Protein AF-A0A3A2ZU59-F1 (afdb_monomer)

Solvent-accessible surface area (backbone atoms only — not comparable to full-atom values): 16582 Å² total; per-residue (Å²): 131,86,85,82,71,52,70,70,55,40,54,51,41,52,56,48,48,55,53,27,44,56,36,26,25,52,25,49,50,51,50,41,51,45,38,34,53,50,45,61,70,67,72,55,58,65,71,58,34,37,53,41,48,61,49,45,45,73,77,66,84,54,73,87,59,66,79,78,44,89,38,45,62,48,46,59,70,65,59,50,64,55,70,48,43,50,56,84,53,72,68,60,55,72,66,60,51,53,51,32,52,49,51,52,44,49,52,56,42,49,51,42,49,65,72,71,61,52,89,53,76,88,74,70,74,84,68,80,73,59,66,66,61,62,40,44,60,75,76,41,25,23,61,36,47,62,78,66,80,54,104,59,60,28,30,30,39,43,50,53,21,18,56,64,61,82,64,72,71,54,98,58,36,50,59,75,44,30,33,29,49,24,64,52,94,48,69,28,40,25,29,45,25,36,26,22,39,56,90,82,69,78,75,60,92,90,52,82,81,73,76,83,77,55,72,80,46,49,41,81,43,64,29,37,37,39,42,54,85,86,46,93,84,56,74,44,76,29,79,43,67,67,57,44,42,59,51,59,19,42,47,48,63,69,78,37,75,86,58,60,64,64,39,47,46,23,60,74,37,40,41,58,80,37,63,58,66,81,75,87,82,66,89,80,78,87,128

Organism: NCBI:txid2070753

Foldseek 3Di:
DPLCQDPVLLVVLVVLVVVLLVLLLVLLLVLLVLLQVLLVVVVDDFVVSLVLLVLLPQPQPVPPCSVVASHSVSSSVVQDSCSSLQADAAADDPVLLVLLQVQVQVVQQVQLCPPVPPPPPPPRDRDHDDSSLSSNSVVAGAWDPSVLPDPWATGGGSFAFRAKDPDQQDLFKDFSTKGWRHQDLQRFTKIFTQIAGDQPRDDDPPDDDDDRDDPVRRDGDTWIWTDDLPCPDDTDIGRDPSVVSVVVSNVNCVVAVPHSVVSNCCSVPVCVNSSCPPPVPDDDDDD

pLDDT: mean 70.76, std 17.62, range [23.8, 94.25]

Structure (mmCIF, N/CA/C/O backbone):
data_AF-A0A3A2ZU59-F1
#
_entry.id   AF-A0A3A2ZU59-F1
#
loop_
_atom_site.group_PDB
_atom_site.id
_atom_site.type_symbol
_atom_site.label_atom_id
_atom_site.label_alt_id
_atom_site.label_comp_id
_atom_site.label_asym_id
_atom_site.label_entity_id
_atom_site.label_seq_id
_atom_site.pdbx_PDB_ins_code
_atom_site.Cartn_x
_atom_site.Cartn_y
_atom_site.Cartn_z
_atom_site.occupancy
_atom_site.B_iso_or_equiv
_atom_site.auth_seq_id
_atom_site.auth_comp_id
_atom_site.auth_asym_id
_atom_site.auth_atom_id
_atom_site.pdbx_PDB_model_num
ATOM 1 N N . MET A 1 1 ? 14.329 13.379 -18.736 1.00 47.19 1 MET A N 1
ATOM 2 C CA . MET A 1 1 ? 13.635 12.555 -19.752 1.00 47.19 1 MET A CA 1
ATOM 3 C C . MET A 1 1 ? 12.146 12.839 -19.636 1.00 47.19 1 MET A C 1
ATOM 5 O O . MET A 1 1 ? 11.679 12.955 -18.516 1.00 47.19 1 MET A O 1
ATOM 9 N N . SER A 1 2 ? 11.410 13.014 -20.736 1.00 49.72 2 SER A N 1
ATOM 10 C CA . SER A 1 2 ? 9.947 13.141 -20.655 1.00 49.72 2 SER A CA 1
ATOM 11 C C . SER A 1 2 ? 9.356 11.745 -20.454 1.00 49.72 2 SER A C 1
ATOM 13 O O . SER A 1 2 ? 9.567 10.870 -21.295 1.00 49.72 2 SER A O 1
ATOM 15 N N . THR A 1 3 ? 8.676 11.521 -19.330 1.00 62.28 3 THR A N 1
ATOM 16 C CA . THR A 1 3 ? 7.953 10.280 -19.029 1.00 62.28 3 THR A CA 1
ATOM 17 C C . THR A 1 3 ? 6.698 10.216 -19.901 1.00 62.28 3 THR A C 1
ATOM 19 O O . THR A 1 3 ? 5.611 10.637 -19.514 1.00 62.28 3 THR A O 1
ATOM 22 N N . ASN A 1 4 ? 6.850 9.734 -21.135 1.00 76.31 4 ASN A N 1
ATOM 23 C CA . ASN A 1 4 ? 5.725 9.527 -22.046 1.00 76.31 4 ASN A CA 1
ATOM 24 C C . ASN A 1 4 ? 4.946 8.271 -21.637 1.00 76.31 4 ASN A C 1
ATOM 26 O O . ASN A 1 4 ? 5.084 7.214 -22.244 1.00 76.31 4 ASN A O 1
ATOM 30 N N . ILE A 1 5 ? 4.130 8.395 -20.594 1.00 85.56 5 ILE A N 1
ATOM 31 C CA . ILE A 1 5 ? 3.154 7.374 -20.212 1.00 85.56 5 ILE A CA 1
ATOM 32 C C . ILE A 1 5 ? 2.010 7.422 -21.226 1.00 85.56 5 ILE A C 1
ATOM 34 O O . ILE A 1 5 ? 1.474 8.498 -21.508 1.00 85.56 5 ILE A O 1
ATOM 38 N N . SER A 1 6 ? 1.636 6.274 -21.794 1.00 91.69 6 SER A N 1
ATOM 39 C CA . SER A 1 6 ? 0.557 6.240 -22.781 1.00 91.69 6 SER A CA 1
ATOM 40 C C . SER A 1 6 ? -0.783 6.670 -22.158 1.00 91.69 6 SER A C 1
ATOM 42 O O . SER A 1 6 ? -1.067 6.332 -21.001 1.00 91.69 6 SER A O 1
ATOM 44 N N . PRO A 1 7 ? -1.640 7.401 -22.898 1.00 91.12 7 PRO A N 1
ATOM 45 C CA . PRO A 1 7 ? -2.977 7.759 -22.423 1.00 91.12 7 PRO A CA 1
ATOM 46 C C . PRO A 1 7 ? -3.813 6.537 -22.024 1.00 91.12 7 PRO A C 1
ATOM 48 O O . PRO A 1 7 ? -4.578 6.594 -21.061 1.00 91.12 7 PRO A O 1
ATOM 51 N N . GLU A 1 8 ? -3.644 5.420 -22.734 1.00 93.75 8 GLU A N 1
ATOM 52 C CA . GLU A 1 8 ? -4.314 4.156 -22.439 1.00 93.75 8 GLU A CA 1
ATOM 53 C C . GLU A 1 8 ? -3.883 3.591 -21.080 1.00 93.75 8 GLU A C 1
ATOM 55 O O . GLU A 1 8 ? -4.734 3.165 -20.294 1.00 93.75 8 GLU A O 1
ATOM 60 N N . LEU A 1 9 ? -2.579 3.615 -20.776 1.00 91.75 9 LEU A N 1
ATOM 61 C CA . LEU A 1 9 ? -2.059 3.152 -19.492 1.00 91.75 9 LEU A CA 1
ATOM 62 C C . LEU A 1 9 ? -2.518 4.054 -18.345 1.00 91.75 9 LEU A C 1
ATOM 64 O O . LEU A 1 9 ? -2.975 3.539 -17.326 1.00 91.75 9 LEU A O 1
ATOM 68 N N . LEU A 1 10 ? -2.465 5.378 -18.525 1.00 89.94 10 LEU A N 1
ATOM 69 C CA . LEU A 1 10 ? -2.986 6.332 -17.542 1.00 89.94 10 LEU A CA 1
ATOM 70 C C . LEU A 1 10 ? -4.457 6.043 -17.238 1.00 89.94 10 LEU A C 1
ATOM 72 O O . LEU A 1 10 ? -4.810 5.816 -16.086 1.00 89.94 10 LEU A O 1
ATOM 76 N N . SER A 1 11 ? -5.301 5.941 -18.270 1.00 91.19 11 SER A N 1
ATOM 77 C CA . SER A 1 11 ? -6.727 5.644 -18.096 1.00 91.19 11 SER A CA 1
ATOM 78 C C . SER A 1 11 ? -6.966 4.324 -17.354 1.00 91.19 11 SER A C 1
ATOM 80 O O . SER A 1 11 ? -7.833 4.261 -16.478 1.00 91.19 11 SER A O 1
ATOM 82 N N . ARG A 1 12 ? -6.207 3.270 -17.685 1.00 93.19 12 ARG A N 1
ATOM 83 C CA . ARG A 1 12 ? -6.300 1.962 -17.018 1.00 93.19 12 ARG A CA 1
ATOM 84 C C . ARG A 1 12 ? -5.906 2.049 -15.545 1.00 93.19 12 ARG A C 1
ATOM 86 O O . ARG A 1 12 ? -6.589 1.471 -14.697 1.00 93.19 12 ARG A O 1
ATOM 93 N N . MET A 1 13 ? -4.822 2.759 -15.246 1.00 89.38 13 MET A N 1
ATOM 94 C CA . MET A 1 13 ? -4.342 2.939 -13.878 1.00 89.38 13 MET A CA 1
ATOM 95 C C . MET A 1 13 ? -5.298 3.791 -13.050 1.00 89.38 13 MET A C 1
ATOM 97 O O . MET A 1 13 ? -5.573 3.415 -11.918 1.00 89.38 13 MET A O 1
ATOM 101 N N . GLY A 1 14 ? -5.903 4.830 -13.631 1.00 85.75 14 GLY A N 1
ATOM 102 C CA . GLY A 1 14 ? -6.959 5.601 -12.972 1.00 85.75 14 GLY A CA 1
ATOM 103 C C . GLY A 1 14 ? -8.140 4.725 -12.557 1.00 85.75 14 GLY A C 1
ATOM 104 O O . GLY A 1 14 ? -8.487 4.678 -11.385 1.00 85.75 14 GLY A O 1
ATOM 105 N N . THR A 1 15 ? -8.677 3.917 -13.481 1.00 90.88 15 THR A N 1
ATOM 106 C CA . THR A 1 15 ? -9.781 2.984 -13.160 1.00 90.88 15 THR A CA 1
ATOM 107 C C . THR A 1 15 ? -9.383 1.955 -12.096 1.00 90.88 15 THR A C 1
ATOM 109 O O . THR A 1 15 ? -10.179 1.599 -11.228 1.00 90.88 15 THR A O 1
ATOM 112 N N . THR A 1 16 ? -8.148 1.454 -12.164 1.00 89.25 16 THR A N 1
ATOM 113 C CA . THR A 1 16 ? -7.612 0.507 -11.176 1.00 89.25 16 THR A CA 1
ATOM 114 C C . THR A 1 16 ? -7.533 1.148 -9.795 1.00 89.25 16 THR A C 1
ATOM 116 O O . THR A 1 16 ? -7.913 0.519 -8.809 1.00 89.25 16 THR A O 1
ATOM 119 N N . PHE A 1 17 ? -7.069 2.394 -9.731 1.00 84.12 17 PHE A N 1
ATOM 120 C CA . PHE A 1 17 ? -6.910 3.134 -8.491 1.00 84.12 17 PHE A CA 1
ATOM 121 C C . PHE A 1 17 ? -8.255 3.526 -7.874 1.00 84.12 17 PHE A C 1
ATOM 123 O O . PHE A 1 17 ? -8.446 3.342 -6.676 1.00 84.12 17 PHE A O 1
ATOM 130 N N . ASP A 1 18 ? -9.225 3.951 -8.683 1.00 84.88 18 ASP A N 1
ATOM 131 C CA . ASP A 1 18 ? -10.589 4.222 -8.214 1.00 84.88 18 ASP A CA 1
ATOM 132 C C . ASP A 1 18 ? -11.206 2.969 -7.575 1.00 84.88 18 ASP A C 1
ATOM 134 O O . ASP A 1 18 ? -11.688 3.002 -6.440 1.00 84.88 18 ASP A O 1
ATOM 138 N N . ARG A 1 19 ? -11.091 1.816 -8.250 1.00 88.94 19 ARG A N 1
ATOM 139 C CA . ARG A 1 19 ? -11.553 0.528 -7.714 1.00 88.94 19 ARG A CA 1
ATOM 140 C C . ARG A 1 19 ? -10.812 0.133 -6.437 1.00 88.94 19 ARG A C 1
ATOM 142 O O . ARG A 1 19 ? -11.424 -0.419 -5.522 1.00 88.94 19 ARG A O 1
ATOM 149 N N . PHE A 1 20 ? -9.503 0.377 -6.378 1.00 84.50 20 PHE A N 1
ATOM 150 C CA . PHE A 1 20 ? -8.708 0.158 -5.173 1.00 84.50 20 PHE A CA 1
ATOM 151 C C . PHE A 1 20 ? -9.263 0.975 -4.001 1.00 84.50 20 PHE A C 1
ATOM 153 O O . PHE A 1 20 ? -9.551 0.389 -2.959 1.00 84.50 20 PHE A O 1
ATOM 160 N N . ARG A 1 21 ? -9.498 2.283 -4.188 1.00 81.25 21 ARG A N 1
ATOM 161 C CA . ARG A 1 21 ? -10.039 3.180 -3.151 1.00 81.25 21 ARG A CA 1
ATOM 162 C C . ARG A 1 21 ? -11.400 2.717 -2.646 1.00 81.25 21 ARG A C 1
ATOM 164 O O . ARG A 1 21 ? -11.622 2.632 -1.443 1.00 81.25 21 ARG A O 1
ATOM 171 N N . GLU A 1 22 ? -12.303 2.345 -3.547 1.00 85.88 22 GLU A N 1
ATOM 172 C CA . GLU A 1 22 ? -13.615 1.820 -3.155 1.00 85.88 22 GLU A CA 1
ATOM 173 C C . GLU A 1 22 ? -13.495 0.548 -2.301 1.00 85.88 22 GLU A C 1
ATOM 175 O O . GLU A 1 22 ? -14.157 0.407 -1.268 1.00 85.88 22 GLU A O 1
ATOM 180 N N . ARG A 1 23 ? -12.625 -0.379 -2.713 1.00 84.12 23 ARG A N 1
ATOM 181 C CA . ARG A 1 23 ? -12.459 -1.673 -2.045 1.00 84.12 23 ARG A CA 1
ATOM 182 C C . ARG A 1 23 ? -11.705 -1.573 -0.721 1.00 84.12 23 ARG A C 1
ATOM 184 O O . ARG A 1 23 ? -12.119 -2.223 0.236 1.00 84.12 23 ARG A O 1
ATOM 191 N N . ILE A 1 24 ? -10.658 -0.753 -0.632 1.00 79.62 24 ILE A N 1
ATOM 192 C CA . ILE A 1 24 ? -9.917 -0.574 0.623 1.00 79.62 24 ILE A CA 1
ATOM 193 C C . ILE A 1 24 ? -10.804 0.089 1.683 1.00 79.62 24 ILE A C 1
ATOM 195 O O . ILE A 1 24 ? -10.808 -0.347 2.833 1.00 79.62 24 ILE A O 1
ATOM 199 N N . VAL A 1 25 ? -11.655 1.045 1.286 1.00 80.69 25 VAL A N 1
ATOM 200 C CA . VAL A 1 25 ? -12.673 1.629 2.172 1.00 80.69 25 VAL A CA 1
ATOM 201 C C . VAL A 1 25 ? -13.640 0.555 2.660 1.00 80.69 25 VAL A C 1
ATOM 203 O O . VAL A 1 25 ? -13.943 0.510 3.851 1.00 80.69 25 VAL A O 1
ATOM 206 N N . ALA A 1 26 ? -14.122 -0.322 1.776 1.00 85.62 26 ALA A N 1
ATOM 207 C CA . ALA A 1 26 ? -15.019 -1.407 2.167 1.00 85.62 26 ALA A CA 1
ATOM 208 C C . ALA A 1 26 ? -14.365 -2.364 3.182 1.00 85.62 26 ALA A C 1
ATOM 210 O O . ALA A 1 26 ? -14.974 -2.646 4.218 1.00 85.62 26 ALA A O 1
ATOM 211 N N . SER A 1 27 ? -13.120 -2.783 2.935 1.00 80.81 27 SER A N 1
ATOM 212 C CA . SER A 1 27 ? -12.340 -3.624 3.856 1.00 80.81 27 SER A CA 1
ATOM 213 C C . SER A 1 27 ? -12.124 -2.944 5.208 1.00 80.81 27 SER A C 1
ATOM 215 O O . SER A 1 27 ? -12.400 -3.533 6.251 1.00 80.81 27 SER A O 1
ATOM 217 N N . ASN A 1 28 ? -11.730 -1.669 5.210 1.00 81.56 28 ASN A N 1
ATOM 218 C CA . ASN A 1 28 ? -11.504 -0.915 6.443 1.00 81.56 28 ASN A CA 1
ATOM 219 C C . ASN A 1 28 ? -12.812 -0.678 7.219 1.00 81.56 28 ASN A C 1
ATOM 221 O O . ASN A 1 28 ? -12.821 -0.717 8.448 1.00 81.56 28 ASN A O 1
ATOM 225 N N . ARG A 1 29 ? -13.954 -0.512 6.535 1.00 84.56 29 ARG A N 1
ATOM 226 C CA . ARG A 1 29 ? -15.276 -0.458 7.188 1.00 84.56 29 ARG A CA 1
ATOM 227 C C . ARG A 1 29 ? -15.692 -1.797 7.789 1.00 84.56 29 ARG A C 1
ATOM 229 O O . ARG A 1 29 ? -16.328 -1.806 8.841 1.00 84.56 29 ARG A O 1
ATOM 236 N N . ALA A 1 30 ? -15.393 -2.912 7.124 1.00 85.25 30 ALA A N 1
ATOM 237 C CA . ALA A 1 30 ? -15.635 -4.240 7.678 1.00 85.25 30 ALA A CA 1
ATOM 238 C C . ALA A 1 30 ? -14.806 -4.451 8.953 1.00 85.25 30 ALA A C 1
ATOM 240 O O . ALA A 1 30 ? -15.383 -4.765 9.990 1.00 85.25 30 ALA A O 1
ATOM 241 N N . TYR A 1 31 ? -13.519 -4.107 8.914 1.00 84.94 31 TYR A N 1
ATOM 242 C CA . TYR A 1 31 ? -12.647 -4.117 10.086 1.00 84.94 31 TYR A CA 1
ATOM 243 C C . TYR A 1 31 ? -13.210 -3.310 11.261 1.00 84.94 31 TYR A C 1
ATOM 245 O O . TYR A 1 31 ? -13.372 -3.834 12.362 1.00 84.94 31 TYR A O 1
ATOM 253 N N . LEU A 1 32 ? -13.579 -2.047 11.026 1.00 84.56 32 LEU A N 1
ATOM 254 C CA . LEU A 1 32 ? -14.130 -1.181 12.071 1.00 84.56 32 LEU A CA 1
ATOM 255 C C . LEU A 1 32 ? -15.402 -1.751 12.701 1.00 84.56 32 LEU A C 1
ATOM 257 O O . LEU A 1 32 ? -15.584 -1.667 13.913 1.00 84.56 32 LEU A O 1
ATOM 261 N N . ARG A 1 33 ? -16.284 -2.334 11.886 1.00 88.75 33 ARG A N 1
ATOM 262 C CA . ARG A 1 33 ? -17.529 -2.950 12.355 1.00 88.75 33 ARG A CA 1
ATOM 263 C C . ARG A 1 33 ? -17.257 -4.108 13.308 1.00 88.75 33 ARG A C 1
ATOM 265 O O . ARG A 1 33 ? -17.904 -4.194 14.348 1.00 88.75 33 ARG A O 1
ATOM 272 N N . ASP A 1 34 ? -16.300 -4.957 12.966 1.00 89.50 34 ASP A N 1
ATOM 273 C CA . ASP A 1 34 ? -15.973 -6.145 13.747 1.00 89.50 34 ASP A CA 1
ATOM 274 C C . ASP A 1 34 ? -15.252 -5.762 15.047 1.00 89.50 34 ASP A C 1
ATOM 276 O O . ASP A 1 34 ? -15.563 -6.308 16.106 1.00 89.50 34 ASP A O 1
ATOM 280 N N . ILE A 1 35 ? -14.386 -4.741 15.016 1.00 87.81 35 ILE A N 1
ATOM 281 C CA . ILE A 1 35 ? -13.811 -4.136 16.229 1.00 87.81 35 ILE A CA 1
ATOM 282 C C . ILE A 1 35 ? -14.913 -3.589 17.147 1.00 87.81 35 ILE A C 1
ATOM 284 O O . ILE A 1 35 ? -14.915 -3.884 18.345 1.00 87.81 35 ILE A O 1
ATOM 288 N N . VAL A 1 36 ? -15.882 -2.840 16.604 1.00 91.19 36 VAL A N 1
ATOM 289 C CA . VAL A 1 36 ? -17.029 -2.335 17.378 1.00 91.19 36 VAL A CA 1
ATOM 290 C C . VAL A 1 36 ? -17.828 -3.487 17.979 1.00 91.19 36 VAL A C 1
ATOM 292 O O . VAL A 1 36 ? -18.121 -3.454 19.172 1.00 91.19 36 VAL A O 1
ATOM 295 N N . GLN A 1 37 ? -18.128 -4.524 17.196 1.00 93.69 37 GLN A N 1
ATOM 296 C CA . GLN A 1 37 ? -18.871 -5.691 17.668 1.00 93.69 37 GLN A CA 1
ATOM 297 C C . GLN A 1 37 ? -18.157 -6.395 18.830 1.00 93.69 37 GLN A C 1
ATOM 299 O O . GLN A 1 37 ? -18.798 -6.754 19.821 1.00 93.69 37 GLN A O 1
ATOM 304 N N . VAL A 1 38 ? -16.837 -6.574 18.732 1.00 93.69 38 VAL A N 1
ATOM 305 C CA . VAL A 1 38 ? -16.029 -7.159 19.808 1.00 93.69 38 VAL A CA 1
ATOM 306 C C . VAL A 1 38 ? -16.085 -6.282 21.059 1.00 93.69 38 VAL A C 1
ATOM 308 O O . VAL A 1 38 ? -16.363 -6.793 22.142 1.00 93.69 38 VAL A O 1
ATOM 311 N N . ILE A 1 39 ? -15.867 -4.969 20.928 1.00 93.06 39 ILE A N 1
ATOM 312 C CA . ILE A 1 39 ? -15.851 -4.032 22.062 1.00 93.06 39 ILE A CA 1
ATOM 313 C C . ILE A 1 39 ? -17.217 -3.953 22.752 1.00 93.06 39 ILE A C 1
ATOM 315 O O . ILE A 1 39 ? -17.283 -4.007 23.981 1.00 93.06 39 ILE A O 1
ATOM 319 N N . GLU A 1 40 ? -18.308 -3.852 21.990 1.00 92.75 40 GLU A N 1
ATOM 320 C CA . GLU A 1 40 ? -19.670 -3.843 22.538 1.00 92.75 40 GLU A CA 1
ATOM 321 C C . GLU A 1 40 ? -19.979 -5.157 23.276 1.00 92.75 40 GLU A C 1
ATOM 323 O O . GLU A 1 40 ? -20.590 -5.140 24.346 1.00 92.75 40 GLU A O 1
ATOM 328 N N . GLY A 1 41 ? -19.469 -6.289 22.774 1.00 94.25 41 GLY A N 1
ATOM 329 C CA . GLY A 1 41 ? -19.578 -7.596 23.426 1.00 94.25 41 GLY A CA 1
ATOM 330 C C . GLY A 1 41 ? -18.898 -7.684 24.800 1.00 94.25 41 GLY A C 1
ATOM 331 O O . GLY A 1 41 ? -19.302 -8.506 25.627 1.00 94.25 41 GLY A O 1
ATOM 332 N N . LEU A 1 42 ? -17.917 -6.820 25.090 1.00 93.69 42 LEU A N 1
ATOM 333 C CA . LEU A 1 42 ? -17.241 -6.766 26.392 1.00 93.69 42 LEU A CA 1
ATOM 334 C C . LEU A 1 42 ? -18.086 -6.091 27.489 1.00 93.69 42 LEU A C 1
ATOM 336 O O . LEU A 1 42 ? -17.731 -6.195 28.661 1.00 93.69 42 LEU A O 1
ATOM 340 N N . ASN A 1 43 ? -19.200 -5.430 27.141 1.00 93.94 43 ASN A N 1
ATOM 341 C CA . ASN A 1 43 ? -20.091 -4.728 28.081 1.00 93.94 43 ASN A CA 1
ATOM 342 C C . ASN A 1 43 ? -19.363 -3.725 29.002 1.00 93.94 43 ASN A C 1
ATOM 344 O O . ASN A 1 43 ? -19.668 -3.609 30.192 1.00 93.94 43 ASN A O 1
ATOM 348 N N . LEU A 1 44 ? -18.380 -3.009 28.456 1.00 92.94 44 LEU A N 1
ATOM 349 C CA . LEU A 1 44 ? -17.570 -2.050 29.204 1.00 92.94 44 LEU A CA 1
ATOM 350 C C . LEU A 1 44 ? -18.289 -0.705 29.387 1.00 92.94 44 LEU A C 1
ATOM 352 O O . LEU A 1 44 ? -19.137 -0.336 28.568 1.00 92.94 44 LEU A O 1
ATOM 356 N N . PRO A 1 45 ? -17.918 0.085 30.410 1.00 93.75 45 PRO A N 1
ATOM 357 C CA . PRO A 1 45 ? -18.290 1.492 30.469 1.00 93.75 45 PRO A CA 1
ATOM 358 C C . PRO A 1 45 ? -17.865 2.227 29.191 1.00 93.75 45 PRO A C 1
ATOM 360 O O . PRO A 1 45 ? -16.785 1.990 28.655 1.00 93.75 45 PRO A O 1
ATOM 363 N N . GLN A 1 46 ? -18.687 3.172 28.735 1.00 88.19 46 GLN A N 1
ATOM 364 C CA . GLN A 1 46 ? -18.509 3.898 27.468 1.00 88.19 46 GLN A CA 1
ATOM 365 C C . GLN A 1 46 ? -17.100 4.487 27.280 1.00 88.19 46 GLN A C 1
ATOM 367 O O . GLN A 1 46 ? -16.508 4.344 26.215 1.00 88.19 46 GLN A O 1
ATOM 372 N N . THR A 1 47 ? -16.530 5.096 28.323 1.00 87.94 47 THR A N 1
ATOM 373 C CA . THR A 1 47 ? -15.168 5.652 28.288 1.00 87.94 47 THR A CA 1
ATOM 374 C C . THR A 1 47 ? -14.103 4.577 28.061 1.00 87.94 47 THR A C 1
ATOM 376 O O . THR A 1 47 ? -13.144 4.800 27.328 1.00 87.94 47 THR A O 1
ATOM 379 N N . GLU A 1 48 ? -14.263 3.402 28.666 1.00 89.56 48 GLU A N 1
ATOM 380 C CA . GLU A 1 48 ? -13.326 2.288 28.512 1.00 89.56 48 GLU A CA 1
ATOM 381 C C . GLU A 1 48 ? -13.468 1.628 27.134 1.00 89.56 48 GLU A C 1
ATOM 383 O O . GLU A 1 48 ? -12.465 1.322 26.492 1.00 89.56 48 GLU A O 1
ATOM 388 N N . ALA A 1 49 ? -14.701 1.499 26.638 1.00 89.69 49 ALA A N 1
ATOM 389 C CA . ALA A 1 49 ? -14.988 1.032 25.285 1.00 89.69 49 ALA A CA 1
ATOM 390 C C . ALA A 1 49 ? -14.362 1.945 24.213 1.00 89.69 49 ALA A C 1
ATOM 392 O O . ALA A 1 49 ? -13.737 1.455 23.274 1.00 89.69 49 ALA A O 1
ATOM 393 N N . LEU A 1 50 ? -14.469 3.269 24.377 1.00 87.06 50 LEU A N 1
ATOM 394 C CA . LEU A 1 50 ? -13.821 4.248 23.498 1.00 87.06 50 LEU A CA 1
ATOM 395 C C . LEU A 1 50 ? -12.294 4.154 23.558 1.00 87.06 50 LEU A C 1
ATOM 397 O O . LEU A 1 50 ? -11.646 4.122 22.518 1.00 87.06 50 LEU A O 1
ATOM 401 N N . ASN A 1 51 ? -11.714 4.039 24.755 1.00 85.00 51 ASN A N 1
ATOM 402 C CA . ASN A 1 51 ? -10.267 3.863 24.894 1.00 85.00 51 ASN A CA 1
ATOM 403 C C . ASN A 1 51 ? -9.775 2.591 24.193 1.00 85.00 51 ASN A C 1
ATOM 405 O O . ASN A 1 51 ? -8.759 2.637 23.502 1.00 85.00 51 ASN A O 1
ATOM 409 N N . LYS A 1 52 ? -10.510 1.478 24.318 1.00 87.12 52 LYS A N 1
ATOM 410 C CA . LYS A 1 52 ? -10.202 0.246 23.582 1.00 87.12 52 LYS A CA 1
ATOM 411 C C . LYS A 1 52 ? -10.330 0.417 22.075 1.00 87.12 52 LYS A C 1
ATOM 413 O O . LYS A 1 52 ? -9.465 -0.069 21.359 1.00 87.12 52 LYS A O 1
ATOM 418 N N . MET A 1 53 ? -11.358 1.126 21.606 1.00 85.50 53 MET A N 1
ATOM 419 C CA . MET A 1 53 ? -11.510 1.453 20.187 1.00 85.50 53 MET A CA 1
ATOM 420 C C . MET A 1 53 ? -10.277 2.204 19.688 1.00 85.50 53 MET A C 1
ATOM 422 O O . MET A 1 53 ? -9.699 1.800 18.694 1.00 85.50 53 MET A O 1
ATOM 426 N N . PHE A 1 54 ? -9.821 3.236 20.403 1.00 79.38 54 PHE A N 1
ATOM 427 C CA . PHE A 1 54 ? -8.652 4.020 19.993 1.00 79.38 54 PHE A CA 1
ATOM 428 C C . PHE A 1 54 ? -7.364 3.207 19.950 1.00 79.38 54 PHE A C 1
ATOM 430 O O . PHE A 1 54 ? -6.571 3.381 19.035 1.00 79.38 54 PHE A O 1
ATOM 437 N N . GLN A 1 55 ? -7.160 2.322 20.924 1.00 79.81 55 GLN A N 1
ATOM 438 C CA . GLN A 1 55 ? -5.993 1.446 20.941 1.00 79.81 55 GLN A CA 1
ATOM 439 C C . GLN A 1 55 ? -6.044 0.430 19.797 1.00 79.81 55 GLN A C 1
ATOM 441 O O . GLN A 1 55 ? -5.038 0.174 19.154 1.00 79.81 55 GLN A O 1
ATOM 446 N N . ALA A 1 56 ? -7.223 -0.107 19.491 1.00 77.06 56 ALA A N 1
ATOM 447 C CA . ALA A 1 56 ? -7.397 -1.098 18.440 1.00 77.06 56 ALA A CA 1
ATOM 448 C C . ALA A 1 56 ? -7.287 -0.528 17.010 1.00 77.06 56 ALA A C 1
ATOM 450 O O . ALA A 1 56 ? -7.508 -1.271 16.061 1.00 77.06 56 ALA A O 1
ATOM 451 N N . LEU A 1 57 ? -6.962 0.752 16.807 1.00 74.19 57 LEU A N 1
ATOM 452 C CA . LEU A 1 57 ? -6.795 1.354 15.481 1.00 74.19 57 LEU A CA 1
ATOM 453 C C . LEU A 1 57 ? -5.301 1.567 15.162 1.00 74.19 57 LEU A C 1
ATOM 455 O O . LEU A 1 57 ? -4.782 2.646 15.440 1.00 74.19 57 LEU A O 1
ATOM 459 N N . PRO A 1 58 ? -4.614 0.582 14.552 1.00 55.72 58 PRO A N 1
ATOM 460 C CA . PRO A 1 58 ? -3.147 0.564 14.441 1.00 55.72 58 PRO A CA 1
ATOM 461 C C . PRO A 1 58 ? -2.556 1.640 13.508 1.00 55.72 58 PRO A C 1
ATOM 463 O O . PRO A 1 58 ? -1.397 2.015 13.630 1.00 55.72 58 PRO A O 1
ATOM 466 N N . THR A 1 59 ? -3.325 2.163 12.549 1.00 52.19 59 THR A N 1
ATOM 467 C CA . THR A 1 59 ? -2.791 3.032 11.470 1.00 52.19 59 THR A CA 1
ATOM 468 C C . THR A 1 59 ? -3.657 4.241 11.150 1.00 52.19 59 THR A C 1
ATOM 470 O O . THR A 1 59 ? -3.349 5.043 10.265 1.00 52.19 59 THR A O 1
ATOM 473 N N . ILE A 1 60 ? -4.732 4.422 11.904 1.00 52.53 60 ILE A N 1
ATOM 474 C CA . ILE A 1 60 ? -5.619 5.556 11.744 1.00 52.53 60 ILE A CA 1
ATOM 475 C C . ILE A 1 60 ? -4.964 6.751 12.450 1.00 52.53 60 ILE A C 1
ATOM 477 O O . ILE A 1 60 ? -5.176 7.024 13.629 1.00 52.53 60 ILE A O 1
ATOM 481 N N . THR A 1 61 ? -4.177 7.510 11.692 1.00 47.53 61 THR A N 1
ATOM 482 C CA . THR A 1 61 ? -3.630 8.831 12.049 1.00 47.53 61 THR A CA 1
ATOM 483 C C . THR A 1 61 ? -4.731 9.899 12.226 1.00 47.53 61 THR A C 1
ATOM 485 O O . THR A 1 61 ? -4.479 11.093 12.105 1.00 47.53 61 THR A O 1
ATOM 488 N N . LEU A 1 62 ? -5.959 9.515 12.605 1.00 51.94 62 LEU A N 1
ATOM 489 C CA . LEU A 1 62 ? -7.113 10.402 12.843 1.00 51.94 62 LEU A CA 1
ATOM 490 C C . LEU A 1 62 ? -7.102 11.080 14.213 1.00 51.94 62 LEU A C 1
ATOM 492 O O . LEU A 1 62 ? -8.113 11.579 14.708 1.00 51.94 62 LEU A O 1
ATOM 496 N N . VAL A 1 63 ? -5.919 11.135 14.812 1.00 52.00 63 VAL A N 1
ATOM 497 C CA . VAL A 1 63 ? -5.641 11.520 16.193 1.00 52.00 63 VAL A CA 1
ATOM 498 C C . VAL A 1 63 ? -6.283 12.847 16.650 1.00 52.00 63 VAL A C 1
ATOM 500 O O . VAL A 1 63 ? -6.561 12.946 17.849 1.00 52.00 63 VAL A O 1
ATOM 503 N N . PRO A 1 64 ? -6.584 13.857 15.800 1.00 55.00 64 PRO A N 1
ATOM 504 C CA . PRO A 1 64 ? -7.204 15.075 16.312 1.00 55.00 64 PRO A CA 1
ATOM 505 C C . PRO A 1 64 ? -8.680 14.924 16.708 1.00 55.00 64 PRO A C 1
ATOM 507 O O . PRO A 1 64 ? -9.059 15.483 17.732 1.00 55.00 64 PRO A O 1
ATOM 510 N N . TYR A 1 65 ? -9.498 14.194 15.937 1.00 61.19 65 TYR A N 1
ATOM 511 C CA . TYR A 1 65 ? -10.966 14.295 16.031 1.00 61.19 65 TYR A CA 1
ATOM 512 C C . TYR A 1 65 ? -11.671 13.012 16.489 1.00 61.19 65 TYR A C 1
ATOM 514 O O . TYR A 1 65 ? -12.855 13.050 16.813 1.00 61.19 65 TYR A O 1
ATOM 522 N N . VAL A 1 66 ? -10.974 11.868 16.603 1.00 62.22 66 VAL A N 1
ATOM 523 C CA . VAL A 1 66 ? -11.636 10.640 17.100 1.00 62.22 66 VAL A CA 1
ATOM 524 C C . VAL A 1 66 ? -12.110 10.777 18.557 1.00 62.22 66 VAL A C 1
ATOM 526 O O . VAL A 1 66 ? -13.022 10.081 18.997 1.00 62.22 66 VAL A O 1
ATOM 529 N N . LYS A 1 67 ? -11.517 11.708 19.314 1.00 65.88 67 LYS A N 1
ATOM 530 C CA . LYS A 1 67 ? -11.910 12.020 20.697 1.00 65.88 67 LYS A CA 1
ATOM 531 C C . LYS A 1 67 ? -13.262 12.729 20.800 1.00 65.88 67 LYS A C 1
ATOM 533 O O . LYS A 1 67 ? -13.811 12.777 21.896 1.00 65.88 67 LYS A O 1
ATOM 538 N N . ASP A 1 68 ? -13.780 13.247 19.687 1.00 76.94 68 ASP A N 1
ATOM 539 C CA . ASP A 1 68 ? -15.058 13.957 19.634 1.00 76.94 68 ASP A CA 1
ATOM 540 C C . ASP A 1 68 ? -16.253 13.000 19.460 1.00 76.94 68 ASP A C 1
ATOM 542 O O . ASP A 1 68 ? -17.402 13.438 19.469 1.00 76.94 68 ASP A O 1
ATOM 546 N N . PHE A 1 69 ? -16.007 11.693 19.300 1.00 81.69 69 PHE A N 1
ATOM 547 C CA . PHE A 1 69 ? -17.067 10.695 19.178 1.00 81.69 69 PHE A CA 1
ATOM 548 C C . PHE A 1 69 ? -17.550 10.186 20.535 1.00 81.69 69 PHE A C 1
ATOM 550 O O . PHE A 1 69 ? -16.770 9.786 21.398 1.00 81.69 69 PHE A O 1
ATOM 557 N N . ASP A 1 70 ? -18.872 10.078 20.667 1.00 87.06 70 ASP A N 1
ATOM 558 C CA . ASP A 1 70 ? -19.509 9.625 21.902 1.00 87.06 70 ASP A CA 1
ATOM 559 C C . ASP A 1 70 ? -19.523 8.094 22.059 1.00 87.06 70 ASP A C 1
ATOM 561 O O . ASP A 1 70 ? -19.802 7.592 23.140 1.00 87.06 70 ASP A O 1
ATOM 565 N N . SER A 1 71 ? -19.252 7.293 21.026 1.00 87.12 71 SER A N 1
ATOM 566 C CA . SER A 1 71 ? -19.276 5.824 21.149 1.00 87.12 71 SER A CA 1
ATOM 567 C C . SER A 1 71 ? -18.398 5.127 20.107 1.00 87.12 71 SER A C 1
ATOM 569 O O . SER A 1 71 ? -18.152 5.714 19.052 1.00 87.12 71 SER A O 1
ATOM 571 N N . PRO A 1 72 ? -17.975 3.865 20.333 1.00 86.25 72 PRO A N 1
ATOM 572 C CA . PRO A 1 72 ? -17.260 3.082 19.319 1.00 86.25 72 PRO A CA 1
ATOM 573 C C . PRO A 1 72 ? -18.016 3.008 17.986 1.00 86.25 72 PRO A C 1
ATOM 575 O O . PRO A 1 72 ? -17.426 3.140 16.917 1.00 86.25 72 PRO A O 1
ATOM 578 N N . ARG A 1 73 ? -19.346 2.885 18.041 1.00 87.94 73 ARG A N 1
ATOM 579 C CA . ARG A 1 73 ? -20.200 2.909 16.853 1.00 87.94 73 ARG A CA 1
ATOM 580 C C . ARG A 1 73 ? -20.138 4.244 16.111 1.00 87.94 73 ARG A C 1
ATOM 582 O O . ARG A 1 73 ? -20.003 4.251 14.893 1.00 87.94 73 ARG A O 1
ATOM 589 N N . ALA A 1 74 ? -20.182 5.358 16.843 1.00 87.12 74 ALA A N 1
ATOM 590 C CA . ALA A 1 74 ? -20.052 6.689 16.256 1.00 87.12 74 ALA A CA 1
ATOM 591 C C . ALA A 1 74 ? -18.685 6.887 15.581 1.00 87.12 74 ALA A C 1
ATOM 593 O O . ALA A 1 74 ? -18.628 7.530 14.539 1.00 87.12 74 ALA A O 1
ATOM 594 N N . VAL A 1 75 ? -17.614 6.276 16.106 1.00 82.75 75 VAL A N 1
ATOM 595 C CA . VAL A 1 75 ? -16.309 6.230 15.426 1.00 82.75 75 VAL A CA 1
ATOM 596 C C . VAL A 1 75 ? -16.432 5.499 14.085 1.00 82.75 75 VAL A C 1
ATOM 598 O O . VAL A 1 75 ? -16.105 6.063 13.047 1.00 82.75 75 VAL A O 1
ATOM 601 N N . ALA A 1 76 ? -16.951 4.268 14.071 1.00 82.31 76 ALA A N 1
ATOM 602 C CA . ALA A 1 76 ? -17.050 3.479 12.838 1.00 82.31 76 ALA A CA 1
ATOM 603 C C . ALA A 1 76 ? -17.950 4.122 11.760 1.00 82.31 76 ALA A C 1
ATOM 605 O O . ALA A 1 76 ? -17.679 4.003 10.563 1.00 82.31 76 ALA A O 1
ATOM 606 N N . GLU A 1 77 ? -19.019 4.802 12.177 1.00 85.12 77 GLU A N 1
ATOM 607 C CA . GLU A 1 77 ? -19.967 5.474 11.281 1.00 85.12 77 GLU A CA 1
ATOM 608 C C . GLU A 1 77 ? -19.485 6.869 10.845 1.00 85.12 77 GLU A C 1
ATOM 610 O O . GLU A 1 77 ? -19.789 7.301 9.733 1.00 85.12 77 GLU A O 1
ATOM 615 N N . GLY A 1 78 ? -18.730 7.562 11.701 1.00 81.62 78 GLY A N 1
ATOM 616 C CA . GLY A 1 78 ? -18.308 8.946 11.500 1.00 81.62 78 GLY A CA 1
ATOM 617 C C . GLY A 1 78 ? -17.005 9.133 10.726 1.00 81.62 78 GLY A C 1
ATOM 618 O O . GLY A 1 78 ? -16.772 10.227 10.216 1.00 81.62 78 GLY A O 1
ATOM 619 N N . ILE A 1 79 ? -16.170 8.095 10.604 1.00 78.69 79 ILE A N 1
ATOM 620 C CA . ILE A 1 79 ? -14.946 8.165 9.794 1.00 78.69 79 ILE A CA 1
ATOM 621 C C . ILE A 1 79 ? -15.310 8.252 8.296 1.00 78.69 79 ILE A C 1
ATOM 623 O O . ILE A 1 79 ? -16.069 7.426 7.754 1.00 78.69 79 ILE A O 1
ATOM 627 N N . LEU A 1 80 ? -14.764 9.263 7.608 1.00 78.06 80 LEU A N 1
ATOM 628 C CA . LEU A 1 80 ? -15.053 9.516 6.198 1.00 78.06 80 LEU A CA 1
ATOM 629 C C . LEU A 1 80 ? -14.338 8.497 5.309 1.00 78.06 80 LEU A C 1
ATOM 631 O O . LEU A 1 80 ? -13.346 7.884 5.685 1.00 78.06 80 LEU A O 1
ATOM 635 N N . ALA A 1 81 ? -14.827 8.314 4.082 1.00 73.44 81 ALA A N 1
ATOM 636 C CA . ALA A 1 81 ? -14.163 7.426 3.126 1.00 73.44 81 ALA A CA 1
ATOM 637 C C . ALA A 1 81 ? -12.709 7.853 2.840 1.00 73.44 81 ALA A C 1
ATOM 639 O O . ALA A 1 81 ? -11.846 6.993 2.744 1.00 73.44 81 ALA A O 1
ATOM 640 N N . THR A 1 82 ? -12.437 9.160 2.798 1.00 69.62 82 THR A N 1
ATOM 641 C CA . THR A 1 82 ? -11.092 9.735 2.600 1.00 69.62 82 THR A CA 1
ATOM 642 C C . THR A 1 82 ? -10.124 9.429 3.742 1.00 69.62 82 THR A C 1
ATOM 644 O O . THR A 1 82 ? -8.915 9.389 3.564 1.00 69.62 82 THR A O 1
ATOM 647 N N . ASP A 1 83 ? -10.655 9.195 4.937 1.00 68.25 83 ASP A N 1
ATOM 648 C CA . ASP A 1 83 ? -9.850 8.803 6.088 1.00 68.25 83 ASP A CA 1
ATOM 649 C C . ASP A 1 83 ? -9.523 7.301 6.065 1.00 68.25 83 ASP A C 1
ATOM 651 O O . ASP A 1 83 ? -8.521 6.853 6.623 1.00 68.25 83 ASP A O 1
ATOM 655 N N . LEU A 1 84 ? -10.382 6.518 5.402 1.00 68.00 84 LEU A N 1
ATOM 656 C CA . LEU A 1 84 ? -10.261 5.068 5.251 1.00 68.00 84 LEU A CA 1
ATOM 657 C C . LEU A 1 84 ? -9.507 4.656 3.989 1.00 68.00 84 LEU A C 1
ATOM 659 O O . LEU A 1 84 ? -9.105 3.501 3.905 1.00 68.00 84 LEU A O 1
ATOM 663 N N . ASP A 1 85 ? -9.325 5.549 3.018 1.00 65.81 85 ASP A N 1
ATOM 664 C CA . ASP A 1 85 ? -8.469 5.307 1.853 1.00 65.81 85 ASP A CA 1
ATOM 665 C C . ASP A 1 85 ? -7.042 5.860 2.016 1.00 65.81 85 ASP A C 1
ATOM 667 O O . ASP A 1 85 ? -6.188 5.556 1.188 1.00 65.81 85 ASP A O 1
ATOM 671 N N . GLY A 1 86 ? -6.760 6.585 3.110 1.00 58.09 86 GLY A N 1
ATOM 672 C CA . GLY A 1 86 ? -5.408 6.990 3.511 1.00 58.09 86 GLY A CA 1
ATOM 673 C C . GLY A 1 86 ? -4.913 8.321 2.930 1.00 58.09 86 GLY A C 1
ATOM 674 O O . GLY A 1 86 ? -3.716 8.609 3.011 1.00 58.09 86 GLY A O 1
ATOM 675 N N . VAL A 1 87 ? -5.795 9.139 2.348 1.00 58.31 87 VAL A N 1
ATOM 676 C CA . VAL A 1 87 ? -5.430 10.381 1.649 1.00 58.31 87 VAL A CA 1
ATOM 677 C C . VAL A 1 87 ? -5.443 11.603 2.574 1.00 58.31 87 VAL A C 1
ATOM 679 O O . VAL A 1 87 ? -6.496 12.024 3.045 1.00 58.31 87 VAL A O 1
ATOM 682 N N . TYR A 1 88 ? -4.280 12.239 2.775 1.00 53.69 88 TYR A N 1
ATOM 683 C CA . TYR A 1 88 ? -4.148 13.371 3.714 1.00 53.69 88 TYR A CA 1
ATOM 684 C C . TYR A 1 88 ? -3.370 14.597 3.195 1.00 53.69 88 TYR A C 1
ATOM 686 O O . TYR A 1 88 ? -3.255 15.586 3.919 1.00 53.69 88 TYR A O 1
ATOM 694 N N . PHE A 1 89 ? -2.829 14.579 1.971 1.00 56.53 89 PHE A N 1
ATOM 695 C CA . PHE A 1 89 ? -1.872 15.599 1.507 1.00 56.53 89 PHE A CA 1
ATOM 696 C C . PHE A 1 89 ? -2.304 16.295 0.208 1.00 56.53 89 PHE A C 1
ATOM 698 O O . PHE A 1 89 ? -3.149 15.779 -0.511 1.00 56.53 89 PHE A O 1
ATOM 705 N N . PRO A 1 90 ? -1.788 17.501 -0.091 1.00 60.00 90 PRO A N 1
ATOM 706 C CA . PRO A 1 90 ? -2.146 18.214 -1.312 1.00 60.00 90 PRO A CA 1
ATOM 707 C C . PRO A 1 90 ? -1.410 17.652 -2.542 1.00 60.00 90 PRO A C 1
ATOM 709 O O . PRO A 1 90 ? -0.190 17.481 -2.446 1.00 60.00 90 PRO A O 1
ATOM 712 N N . PRO A 1 91 ? -2.101 17.493 -3.698 1.00 65.94 91 PRO A N 1
ATOM 713 C CA . PRO A 1 91 ? -1.552 16.955 -4.948 1.00 65.94 91 PRO A CA 1
ATOM 714 C C . PRO A 1 91 ? -0.199 17.571 -5.295 1.00 65.94 91 PRO A C 1
ATOM 716 O O . PRO A 1 91 ? -0.047 18.797 -5.335 1.00 65.94 91 PRO A O 1
ATOM 719 N N . VAL A 1 92 ? 0.787 16.727 -5.599 1.00 71.50 92 VAL A N 1
ATOM 720 C CA . VAL A 1 92 ? 2.093 17.204 -6.062 1.00 71.50 92 VAL A CA 1
ATOM 721 C C . VAL A 1 92 ? 2.016 17.680 -7.511 1.00 71.50 92 VAL A C 1
ATOM 723 O O . VAL A 1 92 ? 1.350 17.086 -8.364 1.00 71.50 92 VAL A O 1
ATOM 726 N N . SER A 1 93 ? 2.703 18.791 -7.793 1.00 81.06 93 SER A N 1
ATOM 727 C CA . SER A 1 93 ? 2.737 19.375 -9.132 1.00 81.06 93 SER A CA 1
ATOM 728 C C . SER A 1 93 ? 3.387 18.425 -10.142 1.00 81.06 93 SER A C 1
ATOM 730 O O . SER A 1 93 ? 4.124 17.500 -9.796 1.00 81.06 93 SER A O 1
ATOM 732 N N . LYS A 1 94 ? 3.102 18.640 -11.428 1.00 83.88 94 LYS A N 1
ATOM 733 C CA . LYS A 1 94 ? 3.693 17.834 -12.499 1.00 83.88 94 LYS A CA 1
ATOM 734 C C . LYS A 1 94 ? 5.224 17.925 -12.482 1.00 83.88 94 LYS A C 1
ATOM 736 O O . LYS A 1 94 ? 5.882 16.900 -12.589 1.00 83.88 94 LYS A O 1
ATOM 741 N N . GLU A 1 95 ? 5.756 19.124 -12.278 1.00 86.56 95 GLU A N 1
ATOM 742 C CA . GLU A 1 95 ? 7.191 19.419 -12.284 1.00 86.56 95 GLU A CA 1
ATOM 743 C C . GLU A 1 95 ? 7.912 18.634 -11.185 1.00 86.56 95 GLU A C 1
ATOM 745 O O . GLU A 1 95 ? 8.870 17.926 -11.462 1.00 86.56 95 GLU A O 1
ATOM 750 N N . LYS A 1 96 ? 7.377 18.654 -9.959 1.00 82.19 96 LYS A N 1
ATOM 751 C CA . LYS A 1 96 ? 7.937 17.897 -8.832 1.00 82.19 96 LYS A CA 1
ATOM 752 C C . LYS A 1 96 ? 7.900 16.382 -9.042 1.00 82.19 96 LYS A C 1
ATOM 754 O O . LYS A 1 96 ? 8.795 15.681 -8.587 1.00 82.19 96 LYS A O 1
ATOM 759 N N . ARG A 1 97 ? 6.876 15.857 -9.726 1.00 83.69 97 ARG A N 1
ATOM 760 C CA . ARG A 1 97 ? 6.835 14.432 -10.103 1.00 83.69 97 ARG A CA 1
ATOM 761 C C . ARG A 1 97 ? 7.904 14.094 -11.132 1.00 83.69 97 ARG A C 1
ATOM 763 O O . ARG A 1 97 ? 8.551 13.063 -11.010 1.00 83.69 97 ARG A O 1
ATOM 770 N N . GLU A 1 98 ? 8.099 14.951 -12.129 1.00 86.56 98 GLU A N 1
ATOM 771 C CA . GLU A 1 98 ? 9.150 14.771 -13.135 1.00 86.56 98 GLU A CA 1
ATOM 772 C C . GLU A 1 98 ? 10.555 14.850 -12.514 1.00 86.56 98 GLU A C 1
ATOM 774 O O . GLU A 1 98 ? 11.408 14.037 -12.865 1.00 86.56 98 GLU A O 1
ATOM 779 N N . GLU A 1 99 ? 10.776 15.764 -11.563 1.00 86.12 99 GLU A N 1
ATOM 780 C CA . GLU A 1 99 ? 12.009 15.851 -10.763 1.00 86.12 99 GLU A CA 1
ATOM 781 C C . GLU A 1 99 ? 12.246 14.563 -9.965 1.00 86.12 99 GLU A C 1
ATOM 783 O O . GLU A 1 99 ? 13.316 13.964 -10.067 1.00 86.12 99 GLU A O 1
ATOM 788 N N . PHE A 1 100 ? 11.224 14.082 -9.253 1.00 84.38 100 PHE A N 1
ATOM 789 C CA . PHE A 1 100 ? 11.296 12.830 -8.502 1.00 84.38 100 PHE A CA 1
ATOM 790 C C . PHE A 1 100 ? 11.597 11.623 -9.397 1.00 84.38 100 PHE A C 1
ATOM 792 O O . PHE A 1 100 ? 12.454 10.810 -9.065 1.00 84.38 100 PHE A O 1
ATOM 799 N N . PHE A 1 101 ? 10.937 11.497 -10.552 1.00 86.12 101 PHE A N 1
ATOM 800 C CA . PHE A 1 101 ? 11.215 10.404 -11.487 1.00 86.12 101 PHE A CA 1
ATOM 801 C C . PHE A 1 101 ? 12.630 10.456 -12.045 1.00 86.12 101 PHE A C 1
ATOM 803 O O . PHE A 1 101 ? 13.245 9.407 -12.230 1.00 86.12 101 PHE A O 1
ATOM 810 N N . ALA A 1 102 ? 13.137 11.655 -12.337 1.00 87.75 102 ALA A N 1
ATOM 811 C CA . ALA A 1 102 ? 14.506 11.818 -12.799 1.00 87.75 102 ALA A CA 1
ATOM 812 C C . ALA A 1 102 ? 15.495 11.341 -11.730 1.00 87.75 102 ALA A C 1
ATOM 814 O O . ALA A 1 102 ? 16.366 10.534 -12.045 1.00 87.75 102 ALA A O 1
ATOM 815 N N . LEU A 1 103 ? 15.293 11.767 -10.480 1.00 85.38 103 LEU A N 1
ATOM 816 C CA . LEU A 1 103 ? 16.147 11.401 -9.356 1.00 85.38 103 LEU A CA 1
ATOM 817 C C . LEU A 1 103 ? 16.077 9.896 -9.048 1.00 85.38 103 LEU A C 1
ATOM 819 O O . LEU A 1 103 ? 17.102 9.229 -9.001 1.00 85.38 103 LEU A O 1
ATOM 823 N N . LEU A 1 104 ? 14.874 9.319 -8.949 1.00 82.69 104 LEU A N 1
ATOM 824 C CA . LEU A 1 104 ? 14.703 7.881 -8.717 1.00 82.69 104 LEU A CA 1
ATOM 825 C C . LEU A 1 104 ? 15.321 7.041 -9.845 1.00 82.69 104 LEU A C 1
ATOM 827 O O . LEU A 1 104 ? 15.924 6.000 -9.595 1.00 82.69 104 LEU A O 1
ATOM 831 N N . SER A 1 105 ? 15.171 7.483 -11.097 1.00 85.56 105 SER A N 1
ATOM 832 C CA . SER A 1 105 ? 15.781 6.807 -12.240 1.00 85.56 105 SER A CA 1
ATOM 833 C C . SER A 1 105 ? 17.306 6.861 -12.184 1.00 85.56 105 SER A C 1
ATOM 835 O O . SER A 1 105 ? 17.942 5.898 -12.605 1.00 85.56 105 SER A O 1
ATOM 837 N N . GLU A 1 106 ? 17.891 7.968 -11.732 1.00 85.12 106 GLU A N 1
ATOM 838 C CA . GLU A 1 106 ? 19.340 8.115 -11.577 1.00 85.12 106 GLU A CA 1
ATOM 839 C C . GLU A 1 106 ? 19.869 7.152 -10.512 1.00 85.12 106 GLU A C 1
ATOM 841 O O . GLU A 1 106 ? 20.713 6.316 -10.833 1.00 85.12 106 GLU A O 1
ATOM 846 N N . GLU A 1 107 ? 19.271 7.173 -9.321 1.00 82.12 107 GLU A N 1
ATOM 847 C CA . GLU A 1 107 ? 19.640 6.346 -8.163 1.00 82.12 107 GLU A CA 1
ATOM 848 C C . GLU A 1 107 ? 19.552 4.84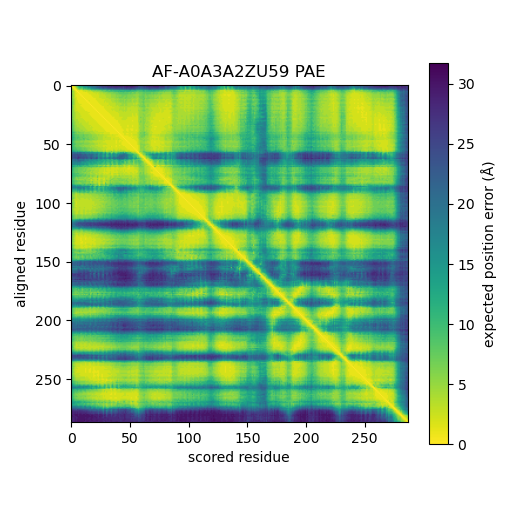3 -8.458 1.00 82.12 107 GLU A C 1
ATOM 850 O O . GLU A 1 107 ? 20.507 4.095 -8.251 1.00 82.12 107 GLU A O 1
ATOM 855 N N . VAL A 1 108 ? 18.434 4.385 -9.038 1.00 78.88 108 VAL A N 1
ATOM 856 C CA . VAL A 1 108 ? 18.253 2.973 -9.424 1.00 78.88 108 VAL A CA 1
ATOM 857 C C . VAL A 1 108 ? 19.356 2.515 -10.380 1.00 78.88 108 VAL A C 1
ATOM 859 O O . VAL A 1 108 ? 19.870 1.404 -10.257 1.00 78.88 108 VAL A O 1
ATOM 862 N N . ASN A 1 109 ? 19.721 3.359 -11.344 1.00 82.50 109 ASN A N 1
ATOM 863 C CA . ASN A 1 109 ? 20.708 3.019 -12.362 1.00 82.50 109 ASN A CA 1
ATOM 864 C C . ASN A 1 109 ? 22.152 3.228 -11.893 1.00 82.50 109 ASN A C 1
ATOM 866 O O . ASN A 1 109 ? 23.059 2.613 -12.447 1.00 82.50 109 ASN A O 1
ATOM 870 N N . GLU A 1 110 ? 22.403 4.104 -10.923 1.00 80.44 110 GLU A N 1
ATOM 871 C CA . GLU A 1 110 ? 23.693 4.214 -10.237 1.00 80.44 110 GLU A CA 1
ATOM 872 C C . GLU A 1 110 ? 23.966 2.971 -9.399 1.00 80.44 110 GLU A C 1
ATOM 874 O O . GLU A 1 110 ? 25.000 2.338 -9.593 1.00 80.44 110 GLU A O 1
ATOM 879 N N . TYR A 1 111 ? 22.981 2.523 -8.618 1.00 74.88 111 TYR A N 1
ATOM 880 C CA . TYR A 1 111 ? 23.083 1.290 -7.843 1.00 74.88 111 TYR A CA 1
ATOM 881 C C . TYR A 1 111 ? 23.458 0.077 -8.710 1.00 74.88 111 TYR A C 1
ATOM 883 O O . TYR A 1 111 ? 24.414 -0.634 -8.407 1.00 74.88 111 TYR A O 1
ATOM 891 N N . ILE A 1 112 ? 22.765 -0.132 -9.839 1.00 73.25 112 ILE A N 1
ATOM 892 C CA . ILE A 1 112 ? 23.082 -1.237 -10.767 1.00 73.25 112 ILE A CA 1
ATOM 893 C C . ILE A 1 112 ? 24.514 -1.109 -11.309 1.00 73.25 112 ILE A C 1
ATOM 895 O O . ILE A 1 112 ? 25.224 -2.109 -11.422 1.00 73.25 112 ILE A O 1
ATOM 899 N N . ARG A 1 113 ? 24.950 0.113 -11.654 1.00 75.25 113 ARG A N 1
ATOM 900 C CA . ARG A 1 113 ? 26.306 0.363 -12.170 1.00 75.25 113 ARG A CA 1
ATOM 901 C C . ARG A 1 113 ? 27.381 -0.005 -11.149 1.00 75.25 113 ARG A C 1
ATOM 903 O O . ARG A 1 113 ? 28.408 -0.549 -11.550 1.00 75.25 113 ARG A O 1
ATOM 910 N N . GLU A 1 114 ? 27.155 0.297 -9.875 1.00 72.75 114 GLU A N 1
ATOM 911 C CA . GLU A 1 114 ? 28.114 0.041 -8.798 1.00 72.75 114 GLU A CA 1
ATOM 912 C C . GLU A 1 114 ? 28.141 -1.434 -8.364 1.00 72.75 114 GLU A C 1
ATOM 914 O O . GLU A 1 114 ? 29.220 -2.014 -8.230 1.00 72.75 114 GLU A O 1
ATOM 919 N N . GLU A 1 115 ? 26.975 -2.064 -8.196 1.00 66.25 115 GLU A N 1
ATOM 920 C CA . GLU A 1 115 ? 26.849 -3.398 -7.585 1.00 66.25 115 GLU A CA 1
ATOM 921 C C . GLU A 1 115 ? 26.995 -4.560 -8.573 1.00 66.25 115 GLU A C 1
ATOM 923 O O . GLU A 1 115 ? 27.567 -5.595 -8.227 1.00 66.25 115 GLU A O 1
ATOM 928 N N . GLU A 1 116 ? 26.557 -4.415 -9.831 1.00 62.97 116 GLU A N 1
ATOM 929 C CA . GLU A 1 116 ? 26.732 -5.486 -10.828 1.00 62.97 116 GLU A CA 1
ATOM 930 C C . GLU A 1 116 ? 28.169 -5.573 -11.372 1.00 62.97 116 GLU A C 1
ATOM 932 O O . GLU A 1 116 ? 28.470 -6.409 -12.226 1.00 62.97 116 GLU A O 1
ATOM 937 N N . GLY A 1 117 ? 29.091 -4.747 -10.861 1.00 53.47 117 GLY A N 1
ATOM 938 C CA . GLY A 1 117 ? 30.510 -4.847 -11.185 1.00 53.47 117 GLY A CA 1
ATOM 939 C C . GLY A 1 117 ? 30.799 -4.651 -12.673 1.00 53.47 117 GLY A C 1
ATOM 940 O O . GLY A 1 117 ? 31.757 -5.239 -13.186 1.00 53.47 117 GLY A O 1
ATOM 941 N N . TYR A 1 118 ? 29.996 -3.835 -13.372 1.00 52.62 118 TYR A N 1
ATOM 942 C CA . TYR A 1 118 ? 30.314 -3.373 -14.722 1.00 52.62 118 TYR A CA 1
ATOM 943 C C . TYR A 1 118 ? 31.566 -2.489 -14.656 1.00 52.62 118 TYR A C 1
ATOM 945 O O . TYR A 1 118 ? 31.502 -1.265 -14.681 1.00 52.62 118 TYR A O 1
ATOM 953 N N . GLY A 1 119 ? 32.739 -3.123 -14.602 1.00 47.31 119 GLY A N 1
ATOM 954 C CA . GLY A 1 119 ? 34.048 -2.472 -14.717 1.00 47.31 119 GLY A CA 1
ATOM 955 C C . GLY A 1 119 ? 34.310 -1.872 -16.102 1.00 47.31 119 GLY A C 1
ATOM 956 O O . GLY A 1 119 ? 35.395 -1.353 -16.346 1.00 47.31 119 GLY A O 1
ATOM 957 N N . ASP A 1 120 ? 33.324 -1.952 -16.997 1.00 54.66 120 ASP A N 1
ATOM 958 C CA . ASP A 1 120 ? 33.310 -1.340 -18.313 1.00 54.66 120 ASP A CA 1
ATOM 959 C C . ASP A 1 120 ? 32.009 -0.537 -18.461 1.00 54.66 120 ASP A C 1
ATOM 961 O O . ASP A 1 120 ? 30.954 -1.066 -18.825 1.00 54.66 120 ASP A O 1
ATOM 965 N N . HIS A 1 121 ? 32.078 0.748 -18.102 1.00 58.38 121 HIS A N 1
ATOM 966 C CA . HIS A 1 121 ? 30.947 1.682 -18.126 1.00 58.38 121 HIS A CA 1
ATOM 967 C C . HIS A 1 121 ? 30.303 1.823 -19.518 1.00 58.38 121 HIS A C 1
ATOM 969 O O . HIS A 1 121 ? 29.168 2.287 -19.622 1.00 58.38 121 HIS A O 1
ATOM 975 N N . ASP A 1 122 ? 30.994 1.388 -20.575 1.00 62.31 122 ASP A N 1
ATOM 976 C CA . ASP A 1 122 ? 30.577 1.556 -21.966 1.00 62.31 122 ASP A CA 1
ATOM 977 C C . ASP A 1 122 ? 29.441 0.603 -22.397 1.00 62.31 122 ASP A C 1
ATOM 979 O O . ASP A 1 122 ? 28.780 0.866 -23.402 1.00 62.31 122 ASP A O 1
ATOM 983 N N . ASN A 1 123 ? 29.160 -0.469 -21.638 1.00 66.56 123 ASN A N 1
ATOM 984 C CA . ASN A 1 123 ? 28.112 -1.456 -21.964 1.00 66.56 123 ASN A CA 1
ATOM 985 C C . ASN A 1 123 ? 26.878 -1.403 -21.046 1.00 66.56 123 ASN A C 1
ATOM 987 O O . ASN A 1 123 ? 25.976 -2.238 -21.168 1.00 66.56 123 ASN A O 1
ATOM 991 N N . PHE A 1 124 ? 26.811 -0.432 -20.134 1.00 76.88 124 PHE A N 1
ATOM 992 C CA . PHE A 1 124 ? 25.659 -0.274 -19.254 1.00 76.88 124 PHE A CA 1
ATOM 993 C C . PHE A 1 124 ? 24.422 0.169 -20.047 1.00 76.88 124 PHE A C 1
ATOM 995 O O . PHE A 1 124 ? 24.426 1.208 -20.708 1.00 76.88 124 PHE A O 1
ATOM 1002 N N . THR A 1 125 ? 23.340 -0.606 -19.956 1.00 81.88 125 THR A N 1
ATOM 1003 C CA . THR A 1 125 ? 22.034 -0.220 -20.503 1.00 81.88 125 THR A CA 1
ATOM 1004 C C . THR A 1 125 ? 21.140 0.246 -19.357 1.00 81.88 125 THR A C 1
ATOM 1006 O O . THR A 1 125 ? 20.785 -0.585 -18.521 1.00 81.88 125 THR A O 1
ATOM 1009 N N . PRO A 1 126 ? 20.750 1.535 -19.310 1.00 84.56 126 PRO A N 1
ATOM 1010 C CA . PRO A 1 126 ? 19.862 2.030 -18.271 1.00 84.56 126 PRO A CA 1
ATOM 1011 C C . PRO A 1 126 ? 18.529 1.284 -18.260 1.00 84.56 126 PRO A C 1
ATOM 1013 O O . PRO A 1 126 ? 17.879 1.114 -19.296 1.00 84.56 126 PRO A O 1
ATOM 1016 N N . LEU A 1 127 ? 18.111 0.879 -17.070 1.00 84.56 127 LEU A N 1
ATOM 1017 C CA . LEU A 1 127 ? 16.828 0.264 -16.807 1.00 84.56 127 LEU A CA 1
ATOM 1018 C C . LEU A 1 127 ? 15.764 1.362 -16.635 1.00 84.56 127 LEU A C 1
ATOM 1020 O O . LEU A 1 127 ? 15.891 2.197 -15.731 1.00 84.56 127 LEU A O 1
ATOM 1024 N N . PRO A 1 128 ? 14.707 1.393 -17.469 1.00 89.38 128 PRO A N 1
ATOM 1025 C CA . PRO A 1 128 ? 13.593 2.307 -17.253 1.00 89.38 128 PRO A CA 1
ATOM 1026 C C . PRO A 1 128 ? 12.802 1.927 -15.996 1.00 89.38 128 PRO A C 1
ATOM 1028 O O . PRO A 1 128 ? 12.633 0.745 -15.680 1.00 89.38 128 PRO A O 1
ATOM 1031 N N . LEU A 1 129 ? 12.258 2.940 -15.317 1.00 87.06 129 LEU A N 1
ATOM 1032 C CA . LEU A 1 129 ? 11.318 2.742 -14.213 1.00 87.06 129 LEU A CA 1
ATOM 1033 C C . LEU A 1 129 ? 10.024 2.055 -14.705 1.00 87.06 129 LEU A C 1
ATOM 1035 O O . LEU A 1 129 ? 9.652 2.213 -15.872 1.00 87.06 129 LEU A O 1
ATOM 1039 N N . PRO A 1 130 ? 9.300 1.325 -13.835 1.00 88.38 130 PRO A N 1
ATOM 1040 C CA . PRO A 1 130 ? 8.058 0.659 -14.217 1.00 88.38 130 PRO A CA 1
ATOM 1041 C C . PRO A 1 130 ? 6.983 1.663 -14.654 1.00 88.38 130 PRO A C 1
ATOM 1043 O O . PRO A 1 130 ? 6.627 2.573 -13.903 1.00 88.38 130 PRO A O 1
ATOM 1046 N N . GLU A 1 131 ? 6.405 1.474 -15.842 1.00 90.56 131 GLU A N 1
ATOM 1047 C CA . GLU A 1 131 ? 5.393 2.397 -16.377 1.00 90.56 131 GLU A CA 1
ATOM 1048 C C . GLU A 1 131 ? 4.130 2.468 -15.511 1.00 90.56 131 GLU A C 1
ATOM 1050 O O . GLU A 1 131 ? 3.560 3.544 -15.343 1.00 90.56 131 GLU A O 1
ATOM 1055 N N . GLU A 1 132 ? 3.711 1.345 -14.918 1.00 88.94 132 GLU A N 1
ATOM 1056 C CA . GLU A 1 132 ? 2.548 1.297 -14.022 1.00 88.94 132 GLU A CA 1
ATOM 1057 C C . GLU A 1 132 ? 2.785 2.090 -12.735 1.00 88.94 132 GLU A C 1
ATOM 1059 O O . GLU A 1 132 ? 1.883 2.789 -12.277 1.00 88.94 132 GLU A O 1
ATOM 1064 N N . TYR A 1 133 ? 4.006 2.037 -12.192 1.00 85.19 133 TYR A N 1
ATOM 1065 C CA . TYR A 1 133 ? 4.402 2.842 -11.039 1.00 85.19 133 TYR A CA 1
ATOM 1066 C C . TYR A 1 133 ? 4.363 4.331 -11.382 1.00 85.19 133 TYR A C 1
ATOM 1068 O O . TYR A 1 133 ? 3.715 5.109 -10.684 1.00 85.19 133 TYR A O 1
ATOM 1076 N N . MET A 1 134 ? 4.977 4.722 -12.504 1.00 86.38 134 MET A N 1
ATOM 1077 C CA . MET A 1 134 ? 4.942 6.114 -12.954 1.00 86.38 134 MET A CA 1
ATOM 1078 C C . MET A 1 134 ? 3.503 6.604 -13.167 1.00 86.38 134 MET A C 1
ATOM 1080 O O . MET A 1 134 ? 3.162 7.718 -12.775 1.00 86.38 134 MET A O 1
ATOM 1084 N N . ALA A 1 135 ? 2.644 5.761 -13.749 1.00 87.00 135 ALA A N 1
ATOM 1085 C CA . ALA A 1 135 ? 1.243 6.072 -14.008 1.00 87.00 135 ALA A CA 1
ATOM 1086 C C . ALA A 1 135 ? 0.427 6.199 -12.716 1.00 87.00 135 ALA A C 1
ATOM 1088 O O . ALA A 1 135 ? -0.400 7.103 -12.618 1.00 87.00 135 ALA A O 1
ATOM 1089 N N . LEU A 1 136 ? 0.675 5.350 -11.713 1.00 81.81 136 LEU A N 1
ATOM 1090 C CA . LEU A 1 136 ? 0.034 5.451 -10.401 1.00 81.81 136 LEU A CA 1
ATOM 1091 C C . LEU A 1 136 ? 0.285 6.822 -9.761 1.00 81.81 136 LEU A C 1
ATOM 1093 O O . LEU A 1 136 ? -0.657 7.433 -9.262 1.00 81.81 136 LEU A O 1
ATOM 1097 N N . LEU A 1 137 ? 1.508 7.362 -9.857 1.00 78.38 137 LEU A N 1
ATOM 1098 C CA . LEU A 1 137 ? 1.846 8.647 -9.223 1.00 78.38 137 LEU A CA 1
ATOM 1099 C C . LEU A 1 137 ? 1.074 9.844 -9.806 1.00 78.38 137 LEU A C 1
ATOM 1101 O O . LEU A 1 137 ? 1.073 10.934 -9.227 1.00 78.38 137 LEU A O 1
ATOM 1105 N N . HIS A 1 138 ? 0.401 9.678 -10.949 1.00 78.62 138 HIS A N 1
ATOM 1106 C CA . HIS A 1 138 ? -0.519 10.697 -11.450 1.00 78.62 138 HIS A CA 1
ATOM 1107 C C . HIS A 1 138 ? -1.760 10.869 -10.569 1.00 78.62 138 HIS A C 1
ATOM 1109 O O . HIS A 1 138 ? -2.319 11.968 -10.543 1.00 78.62 138 HIS A O 1
ATOM 1115 N N . TYR A 1 139 ? -2.154 9.813 -9.856 1.00 76.50 139 TYR A N 1
ATOM 1116 C CA . TYR A 1 139 ? -3.389 9.719 -9.076 1.00 76.50 139 TYR A CA 1
ATOM 1117 C C . TYR A 1 139 ? -3.181 9.853 -7.569 1.00 76.50 139 TYR A C 1
ATOM 1119 O O . TYR A 1 139 ? -4.151 9.973 -6.827 1.00 76.50 139 TYR A O 1
ATOM 1127 N N . CYS A 1 140 ? -1.931 9.846 -7.124 1.00 71.75 140 CYS A N 1
ATOM 1128 C CA . CYS A 1 140 ? -1.584 9.969 -5.722 1.00 71.75 140 CYS A CA 1
ATOM 1129 C C . CYS A 1 140 ? -1.430 11.430 -5.295 1.00 71.75 140 CYS A C 1
ATOM 1131 O O . CYS A 1 140 ? -1.024 12.303 -6.071 1.00 71.75 140 CYS A O 1
ATOM 1133 N N . ASP A 1 141 ? -1.711 11.672 -4.020 1.00 65.38 141 ASP A N 1
ATOM 1134 C CA . ASP A 1 141 ? -1.880 13.021 -3.509 1.00 65.38 141 ASP A CA 1
ATOM 1135 C C . ASP A 1 141 ? -0.577 13.694 -3.098 1.00 65.38 141 ASP A C 1
ATOM 1137 O O . ASP A 1 141 ? -0.496 14.906 -3.151 1.00 65.38 141 ASP A O 1
ATOM 1141 N N . SER A 1 142 ? 0.497 12.996 -2.741 1.00 67.19 142 SER A N 1
ATOM 1142 C CA . SER A 1 142 ? 1.787 13.691 -2.581 1.00 67.19 142 SER A CA 1
ATOM 1143 C C . SER A 1 142 ? 2.987 12.781 -2.662 1.00 67.19 142 SER A C 1
ATOM 1145 O O . SER A 1 142 ? 2.775 11.591 -2.674 1.00 67.19 142 SER A O 1
ATOM 1147 N N . ILE A 1 143 ? 4.207 13.332 -2.681 1.00 67.62 143 ILE A N 1
ATOM 1148 C CA . ILE A 1 143 ? 5.488 12.620 -2.596 1.00 67.62 143 ILE A CA 1
ATOM 1149 C C . ILE A 1 143 ? 6.087 12.851 -1.198 1.00 67.62 143 ILE A C 1
ATOM 1151 O O . ILE A 1 143 ? 6.444 13.976 -0.855 1.00 67.62 143 ILE A O 1
ATOM 1155 N N . GLN A 1 144 ? 6.162 11.805 -0.387 1.00 60.62 144 GLN A N 1
ATOM 1156 C CA . GLN A 1 144 ? 7.037 11.644 0.765 1.00 60.62 144 GLN A CA 1
ATOM 1157 C C . GLN A 1 144 ? 8.520 11.596 0.346 1.00 60.62 144 GLN A C 1
ATOM 1159 O O . GLN A 1 144 ? 8.892 10.865 -0.561 1.00 60.62 144 GLN A O 1
ATOM 1164 N N . ASP A 1 145 ? 9.358 12.389 1.017 1.00 60.75 145 ASP A N 1
ATOM 1165 C CA . ASP A 1 145 ? 10.792 12.560 0.715 1.00 60.75 145 ASP A CA 1
ATOM 1166 C C . ASP A 1 145 ? 11.098 12.730 -0.792 1.00 60.75 145 ASP A C 1
ATOM 1168 O O . ASP A 1 145 ? 11.792 11.917 -1.399 1.00 60.75 145 ASP A O 1
ATOM 1172 N N . PRO A 1 146 ? 10.573 13.795 -1.429 1.00 67.00 146 PRO A N 1
ATOM 1173 C CA . PRO A 1 146 ? 10.699 14.015 -2.875 1.00 67.00 146 PRO A CA 1
ATOM 1174 C C . PRO A 1 146 ? 12.140 14.186 -3.364 1.00 67.00 146 PRO A C 1
ATOM 1176 O O . PRO A 1 146 ? 12.396 14.088 -4.559 1.00 67.00 146 PRO A O 1
ATOM 1179 N N . ASP A 1 147 ? 13.057 14.457 -2.441 1.00 66.31 147 ASP A N 1
ATOM 1180 C CA . ASP A 1 147 ? 14.470 14.700 -2.702 1.00 66.31 147 ASP A CA 1
ATOM 1181 C C . ASP A 1 147 ? 15.353 13.535 -2.234 1.00 66.31 147 ASP A C 1
ATOM 1183 O O . ASP A 1 147 ? 16.575 13.666 -2.254 1.00 66.31 147 ASP A O 1
ATOM 1187 N N . LEU A 1 148 ? 14.741 12.438 -1.768 1.00 65.25 148 LEU A N 1
ATOM 1188 C CA . LEU A 1 148 ? 15.417 11.189 -1.421 1.00 65.25 148 LEU A CA 1
ATOM 1189 C C . LEU A 1 148 ? 16.524 11.361 -0.355 1.00 65.25 148 LEU A C 1
ATOM 1191 O O . LEU A 1 148 ? 17.590 10.753 -0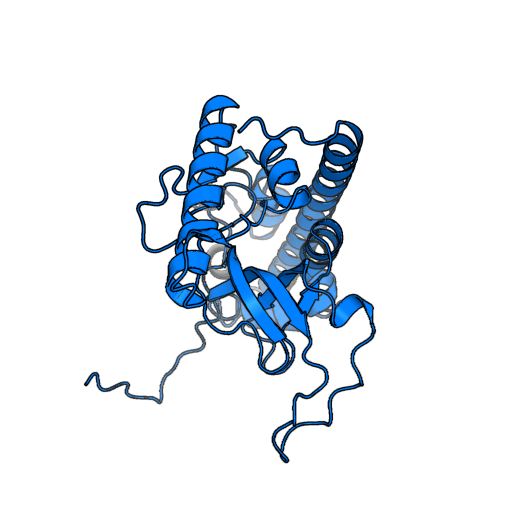.426 1.00 65.25 148 LEU A O 1
ATOM 1195 N N . ARG A 1 149 ? 16.303 12.246 0.631 1.00 56.88 149 ARG A N 1
ATOM 1196 C CA . ARG A 1 149 ? 17.320 12.661 1.619 1.00 56.88 149 ARG A CA 1
ATOM 1197 C C . ARG A 1 149 ? 17.343 11.810 2.885 1.00 56.88 149 ARG A C 1
ATOM 1199 O O . ARG A 1 149 ? 18.289 11.931 3.668 1.00 56.88 149 ARG A O 1
ATOM 1206 N N . VAL A 1 150 ? 16.292 11.045 3.166 1.00 48.91 150 VAL A N 1
ATOM 1207 C CA . VAL A 1 150 ? 16.151 10.294 4.417 1.00 48.91 150 VAL A CA 1
ATOM 1208 C C . VAL A 1 150 ? 16.395 8.808 4.145 1.00 48.91 150 VAL A C 1
ATOM 1210 O O . VAL A 1 150 ? 15.890 8.246 3.185 1.00 48.91 150 VAL A O 1
ATOM 1213 N N . ILE A 1 151 ? 17.137 8.137 5.040 1.00 40.00 151 ILE A N 1
ATOM 1214 C CA . ILE A 1 151 ? 17.468 6.686 4.990 1.00 40.00 151 ILE A CA 1
ATOM 1215 C C . ILE A 1 151 ? 16.203 5.792 5.145 1.00 40.00 151 ILE A C 1
ATOM 1217 O O . ILE A 1 151 ? 16.280 4.573 5.210 1.00 40.00 151 ILE A O 1
ATOM 1221 N N . ASN A 1 152 ? 15.024 6.411 5.224 1.00 42.00 152 ASN A N 1
ATOM 1222 C CA . ASN A 1 152 ? 13.701 5.846 5.450 1.00 42.00 152 ASN A CA 1
ATOM 1223 C C . ASN A 1 152 ? 12.656 6.800 4.811 1.00 42.00 152 ASN A C 1
ATOM 1225 O O . ASN A 1 152 ? 12.892 8.000 4.726 1.00 42.00 152 ASN A O 1
ATOM 1229 N N . PRO A 1 153 ? 11.424 6.321 4.595 1.00 44.72 153 PRO A N 1
ATOM 1230 C CA . PRO A 1 153 ? 10.576 6.438 3.387 1.00 44.72 153 PRO A CA 1
ATOM 1231 C C . PRO A 1 153 ? 10.776 7.592 2.381 1.00 44.72 153 PRO A C 1
ATOM 1233 O O . PRO A 1 153 ? 10.498 8.738 2.718 1.00 44.72 153 PRO A O 1
ATOM 1236 N N . GLY A 1 154 ? 11.051 7.256 1.107 1.00 38.16 154 GLY A N 1
ATOM 1237 C CA . GLY A 1 154 ? 10.786 8.112 -0.064 1.00 38.16 154 GLY A CA 1
ATOM 1238 C C . GLY A 1 154 ? 9.795 7.487 -1.048 1.00 38.16 154 GLY A C 1
ATOM 1239 O O . GLY A 1 154 ? 10.043 6.411 -1.586 1.00 38.16 154 GLY A O 1
ATOM 1240 N N . GLY A 1 155 ? 8.660 8.147 -1.264 1.00 45.03 155 GLY A N 1
ATOM 1241 C CA . GLY A 1 155 ? 7.509 7.626 -2.002 1.00 45.03 155 GLY A CA 1
ATOM 1242 C C . GLY A 1 155 ? 6.311 8.554 -1.882 1.00 45.03 155 GLY A C 1
ATOM 1243 O O . GLY A 1 155 ? 6.551 9.738 -1.853 1.00 45.03 155 GLY A O 1
ATOM 1244 N N . LEU A 1 156 ? 5.045 8.124 -1.880 1.00 41.81 156 LEU A N 1
ATOM 1245 C CA . LEU A 1 156 ? 3.882 9.033 -1.904 1.00 41.81 156 LEU A CA 1
ATOM 1246 C C . LEU A 1 15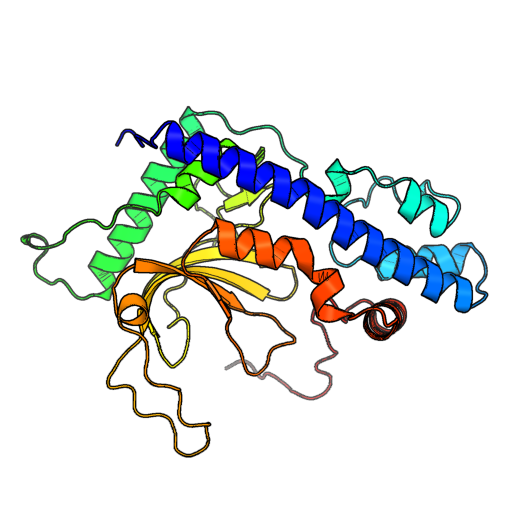6 ? 3.052 8.988 -0.609 1.00 41.81 156 LEU A C 1
ATOM 1248 O O . LEU A 1 156 ? 3.070 7.995 0.098 1.00 41.81 156 LEU A O 1
ATOM 1252 N N . PHE A 1 157 ? 2.306 10.046 -0.275 1.00 39.53 157 PHE A N 1
ATOM 1253 C CA . PHE A 1 157 ? 1.298 10.002 0.804 1.00 39.53 157 PHE A CA 1
ATOM 1254 C C . PHE A 1 157 ? -0.082 9.752 0.178 1.00 39.53 157 PHE A C 1
ATOM 1256 O O . PHE A 1 157 ? -0.425 10.408 -0.807 1.00 39.53 157 PHE A O 1
ATOM 1263 N N . GLY A 1 158 ? -0.852 8.801 0.722 1.00 35.09 158 GLY A N 1
ATOM 1264 C CA . GLY A 1 158 ? -2.073 8.251 0.095 1.00 35.09 158 GLY A CA 1
ATOM 1265 C C . GLY A 1 158 ? -1.870 6.887 -0.582 1.00 35.09 158 GLY A C 1
ATOM 1266 O O . GLY A 1 158 ? -2.825 6.162 -0.830 1.00 35.09 158 GLY A O 1
ATOM 1267 N N . THR A 1 159 ? -0.613 6.512 -0.812 1.00 33.78 159 THR A N 1
ATOM 1268 C CA . THR A 1 159 ? -0.127 5.158 -1.104 1.00 33.78 159 THR A CA 1
ATOM 1269 C C . THR A 1 159 ? 1.269 5.103 -0.501 1.00 33.78 159 THR A C 1
ATOM 1271 O O . THR A 1 159 ? 2.173 5.720 -1.058 1.00 33.78 159 THR A O 1
ATOM 1274 N N . TRP A 1 160 ? 1.432 4.470 0.656 1.00 31.69 160 TRP A N 1
ATOM 1275 C CA . TRP A 1 160 ? 2.726 4.313 1.327 1.00 31.69 160 TRP A CA 1
ATOM 1276 C C . TRP A 1 160 ? 3.748 3.775 0.313 1.00 31.69 160 TRP A C 1
ATOM 1278 O O . TRP A 1 160 ? 3.419 2.793 -0.323 1.00 31.69 160 TRP A O 1
ATOM 1288 N N . LEU A 1 161 ? 4.910 4.403 0.079 1.00 30.84 161 LEU A N 1
ATOM 1289 C CA . LEU A 1 161 ? 5.969 3.932 -0.847 1.00 30.84 161 LEU A CA 1
ATOM 1290 C C . LEU A 1 161 ? 7.362 4.378 -0.311 1.00 30.84 161 LEU A C 1
ATOM 1292 O O . LEU A 1 161 ? 7.417 5.448 0.292 1.00 30.84 161 LEU A O 1
ATOM 1296 N N . VAL A 1 162 ? 8.465 3.612 -0.476 1.00 39.69 162 VAL A N 1
ATOM 1297 C CA . VAL A 1 162 ? 9.816 3.888 0.120 1.00 39.69 162 VAL A CA 1
ATOM 1298 C C . VAL A 1 162 ? 11.007 3.292 -0.643 1.00 39.69 162 VAL A C 1
ATOM 1300 O O . VAL A 1 162 ? 11.062 2.110 -0.727 1.00 39.69 162 VAL A O 1
ATOM 1303 N N . TRP A 1 163 ? 12.060 4.006 -1.025 1.00 36.31 163 TRP A N 1
ATOM 1304 C CA . TRP A 1 163 ? 13.477 3.570 -1.248 1.00 36.31 163 TRP A CA 1
ATOM 1305 C C . TRP A 1 163 ? 13.967 2.100 -1.554 1.00 36.31 163 TRP A C 1
ATOM 1307 O O . TRP A 1 163 ? 13.564 1.121 -0.921 1.00 36.31 163 TRP A O 1
ATOM 1317 N N . PRO A 1 164 ? 14.984 1.937 -2.437 1.00 30.89 164 PRO A N 1
ATOM 1318 C CA . PRO A 1 164 ? 15.744 0.703 -2.685 1.00 30.89 164 PRO A CA 1
ATOM 1319 C C . PRO A 1 164 ? 16.662 0.193 -1.573 1.00 30.89 164 PRO A C 1
ATOM 1321 O O . PRO A 1 164 ? 17.689 0.785 -1.256 1.00 30.89 164 PRO A O 1
ATOM 1324 N N . GLN A 1 165 ? 16.362 -1.001 -1.061 1.00 33.56 165 GLN A N 1
ATOM 1325 C CA . GLN A 1 165 ? 17.368 -1.870 -0.456 1.00 33.56 165 GLN A CA 1
ATOM 1326 C C . GLN A 1 165 ? 17.578 -3.081 -1.359 1.00 33.56 165 GLN A C 1
ATOM 1328 O O . GLN A 1 165 ? 16.671 -3.887 -1.564 1.00 33.56 165 GLN A O 1
ATOM 1333 N N . GLY A 1 166 ? 18.800 -3.228 -1.870 1.00 36.25 166 GLY A N 1
ATOM 1334 C CA . GLY A 1 166 ? 19.268 -4.419 -2.577 1.00 36.25 166 GLY A CA 1
ATOM 1335 C C . GLY A 1 166 ? 19.493 -5.628 -1.665 1.00 36.25 166 GLY A C 1
ATOM 1336 O O . GLY A 1 166 ? 20.399 -6.428 -1.899 1.00 36.25 166 GLY A O 1
ATOM 1337 N N . GLU A 1 167 ? 18.677 -5.799 -0.622 1.00 38.72 167 GLU A N 1
ATOM 1338 C CA . GLU A 1 167 ? 18.600 -7.107 0.010 1.00 38.72 167 GLU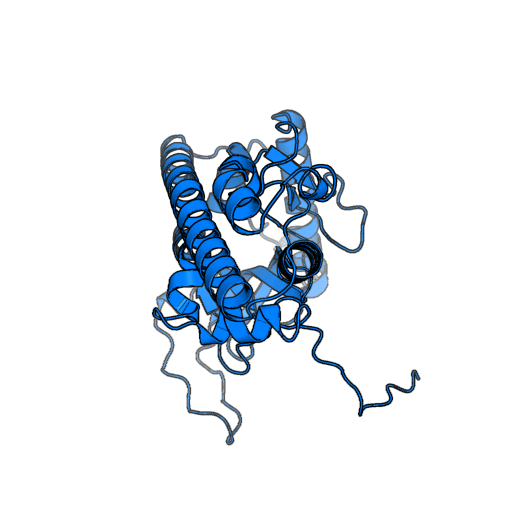 A CA 1
ATOM 1339 C C . GLU A 1 167 ? 17.980 -8.079 -0.992 1.00 38.72 167 GLU A C 1
ATOM 1341 O O . GLU A 1 167 ? 17.020 -7.759 -1.691 1.00 38.72 167 GLU A O 1
ATOM 1346 N N . LYS A 1 168 ? 18.556 -9.278 -1.109 1.00 44.75 168 LYS A N 1
ATOM 1347 C CA . LYS A 1 168 ? 18.070 -10.312 -2.026 1.00 44.75 168 LYS A CA 1
ATOM 1348 C C . LYS A 1 168 ? 16.632 -10.668 -1.658 1.00 44.75 168 LYS A C 1
ATOM 1350 O O . LYS A 1 168 ? 16.380 -11.435 -0.730 1.00 44.75 168 LYS A O 1
ATOM 1355 N N . VAL A 1 169 ? 15.705 -10.065 -2.396 1.00 48.22 169 VAL A N 1
ATOM 1356 C CA . VAL A 1 169 ? 14.263 -10.153 -2.207 1.00 48.22 169 VAL A CA 1
ATOM 1357 C C . VAL A 1 169 ? 13.827 -11.583 -2.519 1.00 48.22 169 VAL A C 1
ATOM 1359 O O . VAL A 1 169 ? 13.513 -11.909 -3.657 1.00 48.22 169 VAL A O 1
ATOM 1362 N N . GLY A 1 170 ? 13.863 -12.463 -1.517 1.00 50.62 170 GLY A N 1
ATOM 1363 C CA . GLY A 1 170 ? 13.446 -13.861 -1.626 1.00 50.62 170 GLY A CA 1
ATOM 1364 C C . GLY A 1 170 ? 14.565 -14.860 -1.945 1.00 50.62 170 GLY A C 1
ATOM 1365 O O . GLY A 1 170 ? 15.540 -14.585 -2.632 1.00 50.62 170 GLY A O 1
ATOM 1366 N N . VAL A 1 171 ? 14.399 -16.086 -1.439 1.00 55.41 171 VAL A N 1
ATOM 1367 C CA . VAL A 1 171 ? 15.399 -17.166 -1.547 1.00 55.41 171 VAL A CA 1
ATOM 1368 C C . VAL A 1 171 ? 15.431 -17.794 -2.956 1.00 55.41 171 VAL A C 1
ATOM 1370 O O . VAL A 1 171 ? 16.367 -18.512 -3.279 1.00 55.41 171 VAL A O 1
ATOM 1373 N N . PHE A 1 172 ? 14.441 -17.513 -3.813 1.00 62.50 172 PHE A N 1
ATOM 1374 C CA . PHE A 1 172 ? 14.241 -18.169 -5.121 1.00 62.50 172 PHE A CA 1
ATOM 1375 C C . PHE A 1 172 ? 14.365 -17.221 -6.324 1.00 62.50 172 PHE A C 1
ATOM 1377 O O . PHE A 1 172 ? 14.161 -17.629 -7.470 1.00 62.50 172 PHE A O 1
ATOM 1384 N N . THR A 1 173 ? 14.664 -15.956 -6.062 1.00 64.88 173 THR A N 1
ATOM 1385 C CA . THR A 1 173 ? 14.638 -14.861 -7.027 1.00 64.88 173 THR A CA 1
ATOM 1386 C C . THR A 1 173 ? 16.010 -14.218 -7.096 1.00 64.88 173 THR A C 1
ATOM 1388 O O . THR A 1 173 ? 16.652 -13.948 -6.085 1.00 64.88 173 THR A O 1
ATOM 1391 N N . GLU A 1 174 ? 16.474 -14.019 -8.319 1.00 69.62 174 GLU A N 1
ATOM 1392 C CA . GLU A 1 174 ? 17.602 -13.156 -8.616 1.00 69.62 174 GLU A CA 1
ATOM 1393 C C . GLU A 1 174 ? 17.044 -11.746 -8.803 1.00 69.62 174 GLU A C 1
ATOM 1395 O O . GLU A 1 174 ? 16.129 -11.546 -9.605 1.00 69.62 174 GLU A O 1
ATOM 1400 N N . THR A 1 175 ? 17.558 -10.791 -8.036 1.00 69.25 175 THR A N 1
ATOM 1401 C CA . THR A 1 175 ? 17.118 -9.394 -8.051 1.00 69.25 175 THR A CA 1
ATOM 1402 C C . THR A 1 175 ? 18.320 -8.530 -8.392 1.00 69.25 175 THR A C 1
ATOM 1404 O O . THR A 1 175 ? 19.359 -8.664 -7.754 1.00 69.25 175 THR A O 1
ATOM 1407 N N . SER A 1 176 ? 18.168 -7.681 -9.406 1.00 65.62 176 SER A N 1
ATOM 1408 C CA . SER A 1 176 ? 19.208 -6.757 -9.882 1.00 65.62 176 SER A CA 1
ATOM 1409 C C . SER A 1 176 ? 19.116 -5.422 -9.145 1.00 65.62 176 SER A C 1
ATOM 1411 O O . SER A 1 176 ? 20.099 -4.890 -8.644 1.00 65.62 176 SER A O 1
ATOM 1413 N N . THR A 1 177 ? 17.896 -4.912 -8.994 1.00 63.16 177 THR A N 1
ATOM 1414 C CA . THR A 1 177 ? 17.595 -3.701 -8.231 1.00 63.16 177 THR A CA 1
ATOM 1415 C C . THR A 1 177 ? 16.168 -3.790 -7.717 1.00 63.16 177 THR A C 1
ATOM 1417 O O . THR A 1 177 ? 15.351 -4.536 -8.266 1.00 63.16 177 THR A O 1
ATOM 1420 N N . ALA A 1 178 ? 15.836 -3.051 -6.671 1.00 62.59 178 ALA A N 1
ATOM 1421 C CA . ALA A 1 178 ? 14.479 -2.998 -6.160 1.00 62.59 178 ALA A CA 1
ATOM 1422 C C . ALA A 1 178 ? 14.27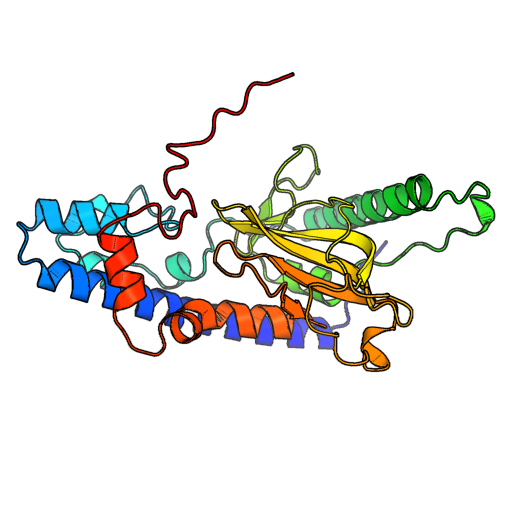7 -1.732 -5.354 1.00 62.59 178 ALA A C 1
ATOM 1424 O O . ALA A 1 178 ? 15.195 -1.399 -4.630 1.00 62.59 178 ALA A O 1
ATOM 1425 N N . PHE A 1 179 ? 13.112 -1.086 -5.426 1.00 61.47 179 PHE A N 1
ATOM 1426 C CA . PHE A 1 179 ? 12.719 0.022 -4.550 1.00 61.47 179 PHE A CA 1
ATOM 1427 C C . PHE A 1 179 ? 11.428 -0.302 -3.810 1.00 61.47 179 PHE A C 1
ATOM 1429 O O . PHE A 1 179 ? 10.500 -0.864 -4.387 1.00 61.47 179 PHE A O 1
ATOM 1436 N N . THR A 1 180 ? 11.367 -0.007 -2.517 1.00 64.62 180 THR A N 1
ATOM 1437 C CA . THR A 1 180 ? 10.178 -0.261 -1.707 1.00 64.62 180 THR A CA 1
ATOM 1438 C C . THR A 1 180 ? 9.037 0.714 -2.097 1.00 64.62 180 THR A C 1
ATOM 1440 O O . THR A 1 180 ? 9.198 1.819 -2.620 1.00 64.62 180 THR A O 1
ATOM 1443 N N . ILE A 1 181 ? 7.822 0.223 -1.957 1.00 64.19 181 ILE A N 1
ATOM 1444 C CA . ILE A 1 181 ? 6.558 0.777 -2.410 1.00 64.19 181 ILE A CA 1
ATOM 1445 C C . ILE A 1 181 ? 5.476 0.629 -1.342 1.00 64.19 181 ILE A C 1
ATOM 1447 O O . ILE A 1 181 ? 4.323 0.808 -1.669 1.00 64.19 181 ILE A O 1
ATOM 1451 N N . ASP A 1 182 ? 5.815 0.258 -0.108 1.00 57.25 182 ASP A N 1
ATOM 1452 C CA . ASP A 1 182 ? 4.969 0.387 1.085 1.00 57.25 182 ASP A CA 1
ATOM 1453 C C . ASP A 1 182 ? 5.839 0.113 2.313 1.00 57.25 182 ASP A C 1
ATOM 1455 O O . ASP A 1 182 ? 6.734 -0.734 2.253 1.00 57.25 182 ASP A O 1
ATOM 1459 N N . MET A 1 183 ? 5.574 0.824 3.405 1.00 47.97 183 MET A N 1
ATOM 1460 C CA . MET A 1 183 ? 6.067 0.469 4.726 1.00 47.97 183 MET A CA 1
ATOM 1461 C C . MET A 1 183 ? 4.981 0.772 5.753 1.00 47.97 183 MET A C 1
ATOM 1463 O O . MET A 1 183 ? 4.731 1.934 6.086 1.00 47.97 183 MET A O 1
ATOM 1467 N N . THR A 1 184 ? 4.361 -0.277 6.289 1.00 49.69 184 THR A N 1
ATOM 1468 C CA . THR A 1 184 ? 3.522 -0.139 7.484 1.00 49.69 184 THR A CA 1
ATOM 1469 C C . THR A 1 184 ? 4.410 -0.066 8.739 1.00 49.69 184 THR A C 1
ATOM 1471 O O . THR A 1 184 ? 5.590 -0.436 8.683 1.00 49.69 184 THR A O 1
ATOM 1474 N N . PRO A 1 185 ? 3.870 0.380 9.893 1.00 41.44 185 PRO A N 1
ATOM 1475 C CA . PRO A 1 185 ? 4.606 0.446 11.162 1.00 41.44 185 PRO A CA 1
ATOM 1476 C C . PRO A 1 185 ? 5.298 -0.861 11.600 1.00 41.44 185 PRO A C 1
ATOM 1478 O O . PRO A 1 185 ? 6.208 -0.811 12.420 1.00 41.44 185 PRO A O 1
ATOM 1481 N N . GLU A 1 186 ? 4.923 -2.008 11.028 1.00 45.41 186 GLU A N 1
ATOM 1482 C CA . GLU A 1 186 ? 5.439 -3.343 11.371 1.00 45.41 186 GLU A CA 1
ATOM 1483 C C . GLU A 1 186 ? 6.590 -3.818 10.478 1.00 45.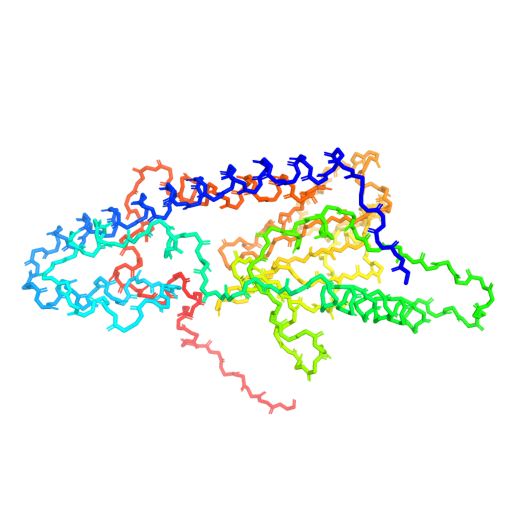41 186 GLU A C 1
ATOM 1485 O O . GLU A 1 186 ? 6.911 -5.006 10.486 1.00 45.41 186 GLU A O 1
ATOM 1490 N N . MET A 1 187 ? 7.179 -2.941 9.656 1.00 44.38 187 MET A N 1
ATOM 1491 C CA . MET A 1 187 ? 8.131 -3.365 8.621 1.00 44.38 187 MET A CA 1
ATOM 1492 C C . MET A 1 187 ? 7.494 -4.336 7.605 1.00 44.38 187 MET A C 1
ATOM 1494 O O . MET A 1 187 ? 8.160 -5.234 7.089 1.00 44.38 187 MET A O 1
ATOM 1498 N N . ILE A 1 188 ? 6.199 -4.158 7.292 1.00 53.81 188 ILE A N 1
ATOM 1499 C CA . ILE A 1 188 ? 5.627 -4.745 6.075 1.00 53.81 188 ILE A CA 1
ATOM 1500 C C . ILE A 1 188 ? 6.267 -4.020 4.906 1.00 53.81 188 ILE A C 1
ATOM 1502 O O . ILE A 1 188 ? 5.895 -2.888 4.606 1.00 53.81 188 ILE A O 1
ATOM 1506 N N . PHE A 1 189 ? 7.236 -4.656 4.262 1.00 60.22 189 PHE A N 1
ATOM 1507 C CA . PHE A 1 189 ? 7.834 -4.109 3.058 1.00 60.22 189 PHE A CA 1
ATOM 1508 C C . PHE A 1 189 ? 7.011 -4.567 1.868 1.00 60.22 189 PHE A C 1
ATOM 1510 O O . PHE A 1 189 ? 6.813 -5.765 1.650 1.00 60.22 189 PHE A O 1
ATOM 1517 N N . CYS A 1 190 ? 6.547 -3.614 1.075 1.00 69.94 190 CYS A N 1
ATOM 1518 C CA . CYS A 1 190 ? 6.192 -3.918 -0.294 1.00 69.94 190 CYS A CA 1
ATOM 1519 C C . CYS A 1 190 ? 7.316 -3.412 -1.189 1.00 69.94 190 CYS A C 1
ATOM 1521 O O . CYS A 1 190 ? 7.701 -2.267 -1.043 1.00 69.94 190 CYS A O 1
ATOM 1523 N N . THR A 1 191 ? 7.859 -4.199 -2.111 1.00 73.19 191 THR A N 1
ATOM 1524 C CA . THR A 1 191 ? 9.026 -3.804 -2.910 1.00 73.19 191 THR A CA 1
ATOM 1525 C C . THR A 1 191 ? 8.811 -4.041 -4.390 1.00 73.19 191 THR A C 1
ATOM 1527 O O . THR A 1 191 ? 8.485 -5.147 -4.793 1.00 73.19 191 THR A O 1
ATOM 1530 N N . TYR A 1 192 ? 9.029 -3.022 -5.220 1.00 79.81 192 TYR A N 1
ATOM 1531 C CA . TYR A 1 192 ? 9.121 -3.151 -6.671 1.00 79.81 192 TYR A CA 1
ATOM 1532 C C . TYR A 1 192 ? 10.547 -3.573 -7.043 1.00 79.81 192 TYR A C 1
ATOM 1534 O O . TYR A 1 192 ? 11.462 -2.756 -7.070 1.00 79.81 192 TYR A O 1
ATOM 1542 N N . GLY A 1 193 ? 10.756 -4.860 -7.306 1.00 78.25 193 GLY A N 1
ATOM 1543 C CA . GLY A 1 193 ? 12.049 -5.427 -7.680 1.00 78.25 193 GLY A CA 1
ATOM 1544 C C . GLY A 1 193 ? 12.136 -5.763 -9.160 1.00 78.25 193 GLY A C 1
ATOM 1545 O O . GLY A 1 193 ? 11.254 -6.433 -9.692 1.00 78.25 193 GLY A O 1
ATOM 1546 N N . TYR A 1 194 ? 13.212 -5.349 -9.825 1.00 79.75 194 TYR A N 1
ATOM 1547 C CA . TYR A 1 194 ? 13.597 -5.904 -11.116 1.00 79.75 194 TYR A CA 1
ATOM 1548 C C . TYR A 1 194 ? 14.288 -7.236 -10.869 1.00 79.75 194 TYR A C 1
ATOM 1550 O O . TYR A 1 194 ? 15.400 -7.297 -10.337 1.00 79.75 194 TYR A O 1
ATOM 1558 N N . CYS A 1 195 ? 13.585 -8.314 -11.190 1.00 81.00 195 CYS A N 1
ATOM 1559 C CA . CYS A 1 195 ? 13.965 -9.648 -10.761 1.00 81.00 195 CYS A CA 1
ATOM 1560 C C . CYS A 1 195 ? 13.628 -10.706 -11.810 1.00 81.00 195 CYS A C 1
ATOM 1562 O O . CYS A 1 195 ? 12.937 -10.448 -12.801 1.00 81.00 195 CYS A O 1
ATOM 1564 N N . ARG A 1 196 ? 14.084 -11.930 -11.557 1.00 80.81 196 ARG A N 1
ATOM 1565 C CA . ARG A 1 196 ? 13.611 -13.158 -12.195 1.00 80.81 196 ARG A CA 1
ATOM 1566 C C . ARG A 1 196 ? 13.702 -14.327 -11.227 1.00 80.81 196 ARG A C 1
ATOM 1568 O O . ARG A 1 196 ? 14.513 -14.332 -10.305 1.00 80.81 196 ARG A O 1
ATOM 1575 N N . ARG A 1 197 ? 12.909 -15.363 -11.454 1.00 78.75 197 ARG A N 1
ATOM 1576 C CA . ARG A 1 197 ? 13.009 -16.627 -10.729 1.00 78.75 197 ARG A CA 1
ATOM 1577 C C . ARG A 1 197 ? 14.132 -17.481 -11.317 1.00 78.75 197 ARG A C 1
ATOM 1579 O O . ARG A 1 197 ? 14.198 -17.678 -12.530 1.00 78.75 197 ARG A O 1
ATOM 1586 N N . MET A 1 198 ? 15.007 -17.993 -10.457 1.00 75.88 198 MET A N 1
ATOM 1587 C CA . MET A 1 198 ? 16.119 -18.852 -10.874 1.00 75.88 198 MET A CA 1
ATOM 1588 C C . MET A 1 198 ? 15.604 -20.257 -11.224 1.00 75.88 198 MET A C 1
ATOM 1590 O O . MET A 1 198 ? 14.828 -20.842 -10.466 1.00 75.88 198 MET A O 1
ATOM 1594 N N . ARG A 1 199 ? 16.036 -20.814 -12.364 1.00 72.75 199 ARG A N 1
ATOM 1595 C CA . ARG A 1 199 ? 15.681 -22.191 -12.780 1.00 72.75 199 ARG A CA 1
ATOM 1596 C C . ARG A 1 199 ? 16.532 -23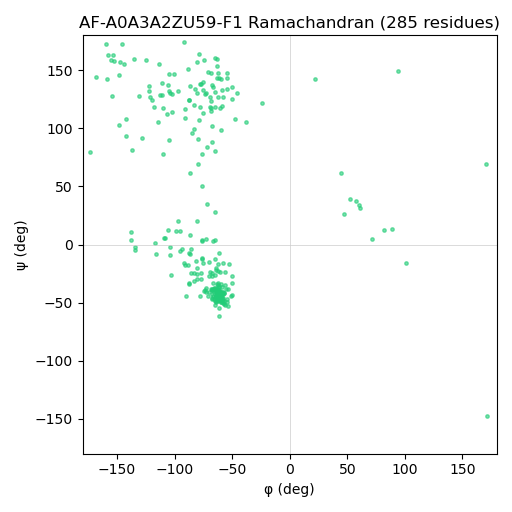.252 -12.090 1.00 72.75 199 ARG A C 1
ATOM 1598 O O . ARG A 1 199 ? 16.085 -24.372 -11.888 1.00 72.75 199 ARG A O 1
ATOM 1605 N N . ASP A 1 200 ? 17.759 -22.893 -11.757 1.00 68.19 200 ASP A N 1
ATOM 1606 C CA . ASP A 1 200 ? 18.815 -23.740 -11.211 1.00 68.19 200 ASP A CA 1
ATOM 1607 C C . ASP A 1 200 ? 18.936 -23.632 -9.686 1.00 68.19 200 ASP A C 1
ATOM 1609 O O . ASP A 1 200 ? 19.886 -24.144 -9.093 1.00 68.19 200 ASP A O 1
ATOM 1613 N N . PHE A 1 201 ? 17.963 -22.998 -9.028 1.00 65.94 201 PHE A N 1
ATOM 1614 C CA . PHE A 1 201 ? 17.957 -22.905 -7.578 1.00 65.94 201 PHE A CA 1
ATOM 1615 C C . PHE A 1 201 ? 17.809 -24.292 -6.939 1.00 65.94 201 PHE A C 1
ATOM 1617 O O . PHE A 1 201 ? 16.789 -24.965 -7.095 1.00 65.94 201 PHE A O 1
ATOM 1624 N N . ILE A 1 202 ? 18.815 -24.695 -6.163 1.00 60.47 202 ILE A N 1
ATOM 1625 C CA . ILE A 1 202 ? 18.798 -25.936 -5.386 1.00 60.47 202 ILE A CA 1
ATOM 1626 C C . ILE A 1 202 ? 18.227 -25.614 -3.995 1.00 60.47 202 ILE A C 1
ATOM 1628 O O . ILE A 1 202 ? 18.906 -24.952 -3.202 1.00 60.47 202 ILE A O 1
ATOM 1632 N N . PRO A 1 203 ? 16.998 -26.052 -3.659 1.00 59.19 203 PRO A N 1
ATOM 1633 C CA . PRO A 1 203 ? 16.428 -25.802 -2.343 1.00 59.19 203 PRO A CA 1
ATOM 1634 C C . PRO A 1 203 ? 17.249 -26.466 -1.241 1.00 59.19 203 PRO A C 1
ATOM 1636 O O . PRO A 1 203 ? 17.821 -27.543 -1.419 1.00 59.19 203 PRO A O 1
ATOM 1639 N N . ARG A 1 204 ? 17.286 -25.826 -0.065 1.00 59.16 204 ARG A N 1
ATOM 1640 C CA . ARG A 1 204 ? 17.822 -26.478 1.134 1.00 59.16 204 ARG A CA 1
ATOM 1641 C C . ARG A 1 204 ? 16.997 -27.744 1.416 1.00 59.16 204 ARG A C 1
ATOM 1643 O O . ARG A 1 204 ? 15.776 -27.678 1.274 1.00 59.16 204 ARG A O 1
ATOM 1650 N N . PRO A 1 205 ? 17.618 -28.850 1.867 1.00 53.50 205 PRO A N 1
ATOM 1651 C CA . PRO A 1 205 ? 16.948 -30.150 2.020 1.00 53.50 205 PRO A CA 1
ATOM 1652 C C . PRO A 1 205 ? 15.705 -30.133 2.921 1.00 53.50 205 PRO A C 1
ATOM 1654 O O . PRO A 1 205 ? 14.848 -31.001 2.815 1.00 53.50 205 PRO A O 1
ATOM 1657 N N . GLU A 1 206 ? 15.630 -29.157 3.825 1.00 55.88 206 GLU A N 1
ATOM 1658 C CA . GLU A 1 206 ? 14.600 -29.022 4.858 1.00 55.88 206 GLU A CA 1
ATOM 1659 C C . GLU A 1 206 ? 13.354 -28.251 4.389 1.00 55.88 206 GLU A C 1
ATOM 1661 O O . GLU A 1 206 ? 12.374 -28.175 5.125 1.00 55.88 206 GLU A O 1
ATOM 1666 N N . ARG A 1 207 ? 13.368 -27.667 3.181 1.00 58.25 207 ARG A N 1
ATOM 1667 C CA . ARG A 1 207 ? 12.225 -26.928 2.624 1.00 58.25 207 ARG A CA 1
ATOM 1668 C C . ARG A 1 207 ? 11.525 -27.744 1.544 1.00 58.25 207 ARG A C 1
ATOM 1670 O O . ARG A 1 207 ? 12.168 -28.484 0.802 1.00 58.25 207 ARG A O 1
ATOM 1677 N N . ALA A 1 208 ? 10.205 -27.579 1.442 1.00 58.06 208 ALA A N 1
ATOM 1678 C CA . ALA A 1 208 ? 9.417 -28.174 0.369 1.00 58.06 208 ALA A CA 1
ATOM 1679 C C . ALA A 1 208 ? 10.050 -27.859 -0.996 1.00 58.06 208 ALA A C 1
ATOM 1681 O O . ALA A 1 208 ? 10.469 -26.726 -1.245 1.00 58.06 208 ALA A O 1
ATOM 1682 N N . VAL A 1 209 ? 10.132 -28.870 -1.868 1.00 56.50 209 VAL A N 1
ATOM 1683 C CA . VAL A 1 209 ? 10.658 -28.706 -3.228 1.00 56.50 209 VAL A CA 1
ATOM 1684 C C . VAL A 1 209 ? 9.772 -27.682 -3.946 1.00 56.50 209 VAL A C 1
ATOM 1686 O O . VAL A 1 209 ? 8.572 -27.932 -4.090 1.00 56.50 209 VAL A O 1
ATOM 1689 N N . PRO A 1 210 ? 10.310 -26.525 -4.371 1.00 63.19 210 PRO A N 1
ATOM 1690 C CA . PRO A 1 210 ? 9.520 -25.538 -5.086 1.00 63.19 210 PRO A CA 1
ATOM 1691 C C . PRO A 1 210 ? 8.994 -26.149 -6.383 1.00 63.19 210 PRO A C 1
ATOM 1693 O O . PRO A 1 210 ? 9.711 -26.897 -7.050 1.00 63.19 210 PRO A O 1
ATOM 1696 N N . ARG A 1 211 ? 7.767 -25.795 -6.782 1.00 75.31 211 ARG A N 1
ATOM 1697 C CA . ARG A 1 211 ? 7.304 -26.086 -8.146 1.00 75.31 211 ARG A CA 1
ATOM 1698 C C . ARG A 1 211 ? 8.289 -25.502 -9.159 1.00 75.31 211 ARG A C 1
ATOM 1700 O O . ARG A 1 211 ? 8.846 -24.427 -8.907 1.00 75.31 211 ARG A O 1
ATOM 1707 N N . GLU A 1 212 ? 8.444 -26.166 -10.301 1.00 77.44 212 GLU A N 1
ATOM 1708 C CA . GLU A 1 212 ? 9.187 -25.584 -11.416 1.00 77.44 212 GLU A CA 1
ATOM 1709 C C . GLU A 1 212 ? 8.592 -24.207 -11.774 1.00 77.44 212 GLU A C 1
ATOM 1711 O O . GLU A 1 212 ? 7.359 -24.051 -11.800 1.00 77.44 212 GLU A O 1
ATOM 1716 N N . PRO A 1 213 ? 9.441 -23.183 -11.973 1.00 77.12 213 PRO A N 1
ATOM 1717 C CA . PRO A 1 213 ? 8.975 -21.869 -12.376 1.00 77.12 213 PRO A CA 1
ATOM 1718 C C . PRO A 1 213 ? 8.416 -21.926 -13.798 1.00 77.12 213 PRO A C 1
ATOM 1720 O O . PRO A 1 213 ? 9.005 -22.535 -14.692 1.00 77.12 213 PRO A O 1
ATOM 1723 N N . ALA A 1 214 ? 7.289 -21.259 -14.018 1.00 82.06 214 ALA A N 1
ATOM 1724 C CA . ALA A 1 214 ? 6.777 -21.008 -15.353 1.00 82.06 214 ALA A CA 1
ATOM 1725 C C . ALA A 1 214 ? 7.739 -20.089 -16.125 1.00 82.06 214 ALA A C 1
ATOM 1727 O O . ALA A 1 214 ? 8.555 -19.370 -15.544 1.00 82.06 214 ALA A O 1
ATOM 1728 N N . GLU A 1 215 ? 7.635 -20.090 -17.453 1.00 84.00 215 GLU A N 1
ATOM 1729 C CA . GLU A 1 215 ? 8.561 -19.347 -18.313 1.00 84.00 215 GLU A CA 1
ATOM 1730 C C . GLU A 1 215 ? 8.582 -17.842 -18.000 1.00 84.00 215 GLU A C 1
ATOM 1732 O O . GLU A 1 215 ? 9.655 -17.294 -17.759 1.00 84.00 215 GLU A O 1
ATOM 1737 N N . HIS A 1 216 ? 7.407 -17.224 -17.846 1.00 82.06 216 HIS A N 1
ATOM 1738 C CA . HIS A 1 216 ? 7.258 -15.806 -17.489 1.00 82.06 216 HIS A CA 1
ATOM 1739 C C . HIS A 1 216 ? 7.808 -15.443 -16.095 1.00 82.06 216 HIS A C 1
ATOM 1741 O O . HIS A 1 216 ? 8.073 -14.274 -15.811 1.00 82.06 216 HIS A O 1
ATOM 1747 N N . GLU A 1 217 ? 7.983 -16.417 -15.194 1.00 79.38 217 GLU A N 1
ATOM 1748 C CA . GLU A 1 217 ? 8.615 -16.186 -13.888 1.00 79.38 217 GLU A CA 1
ATOM 1749 C C . GLU A 1 217 ? 10.138 -16.086 -14.024 1.00 79.38 217 GLU A C 1
ATOM 1751 O O . GLU A 1 217 ? 10.780 -15.446 -13.199 1.00 79.38 217 GLU A O 1
ATOM 1756 N N . CYS A 1 218 ? 10.722 -16.676 -15.070 1.00 84.38 218 CYS A N 1
ATOM 1757 C CA . CYS A 1 218 ? 12.164 -16.662 -15.335 1.00 84.38 218 CYS A CA 1
ATOM 1758 C C . CYS A 1 218 ? 12.622 -15.424 -16.126 1.00 84.38 218 CYS A C 1
ATOM 1760 O O . CYS A 1 218 ? 13.822 -15.222 -16.316 1.00 84.38 218 CYS A O 1
ATOM 1762 N N . GLU A 1 219 ? 11.684 -14.617 -16.620 1.00 88.44 219 GLU A N 1
ATOM 1763 C CA . GLU A 1 219 ? 11.968 -13.383 -17.350 1.00 88.44 219 GLU A CA 1
ATOM 1764 C C . GLU A 1 219 ? 12.378 -12.264 -16.389 1.00 88.44 219 GLU A C 1
ATOM 1766 O O . GLU A 1 219 ? 11.772 -12.092 -15.324 1.00 88.44 219 GLU A O 1
ATOM 1771 N N . TRP A 1 220 ? 13.392 -11.490 -16.781 1.00 86.38 220 TRP A N 1
ATOM 1772 C CA . TRP A 1 220 ? 13.736 -10.249 -16.099 1.00 86.38 220 TRP A CA 1
ATOM 1773 C C . TRP A 1 220 ? 12.630 -9.226 -16.327 1.00 86.38 220 TRP A C 1
ATOM 1775 O O . TRP A 1 220 ? 12.382 -8.806 -17.457 1.00 86.38 220 TRP A O 1
ATOM 1785 N N . LYS A 1 221 ? 11.947 -8.851 -15.251 1.00 90.25 221 LYS A N 1
ATOM 1786 C CA . LYS A 1 221 ? 10.937 -7.797 -15.263 1.00 90.25 221 LYS A CA 1
ATOM 1787 C C . LYS A 1 221 ? 10.754 -7.247 -13.865 1.00 90.25 221 LYS A C 1
ATOM 1789 O O . LYS A 1 221 ? 11.136 -7.868 -12.871 1.00 90.25 221 LYS A O 1
ATOM 1794 N N . TRP A 1 222 ? 10.141 -6.080 -13.807 1.00 88.31 222 TRP A N 1
ATOM 1795 C CA . TRP A 1 222 ? 9.749 -5.497 -12.547 1.00 88.31 222 TRP A CA 1
ATOM 1796 C C . TRP A 1 222 ? 8.550 -6.248 -11.950 1.00 88.31 222 TRP A C 1
ATOM 1798 O O . TRP A 1 222 ? 7.561 -6.474 -12.646 1.00 88.31 222 TRP A O 1
ATOM 1808 N N . ARG A 1 223 ? 8.643 -6.636 -10.678 1.00 87.00 223 ARG A N 1
ATOM 1809 C CA . ARG A 1 223 ? 7.602 -7.333 -9.910 1.00 87.00 223 ARG A CA 1
ATOM 1810 C C . ARG A 1 223 ? 7.468 -6.722 -8.531 1.00 87.00 223 ARG A C 1
ATOM 1812 O O . ARG A 1 223 ? 8.401 -6.098 -8.037 1.00 87.00 223 ARG A O 1
ATOM 1819 N N . ILE A 1 224 ? 6.327 -6.951 -7.903 1.00 84.19 224 ILE A N 1
ATOM 1820 C CA . ILE A 1 224 ? 6.048 -6.463 -6.561 1.00 84.19 224 ILE A CA 1
ATOM 1821 C C . ILE A 1 224 ? 6.173 -7.613 -5.577 1.00 84.19 224 ILE A C 1
ATOM 1823 O O . ILE A 1 224 ? 5.577 -8.665 -5.776 1.00 84.19 224 ILE A O 1
ATOM 1827 N N . PHE A 1 225 ? 6.921 -7.397 -4.510 1.00 78.38 225 PHE A N 1
ATOM 1828 C CA . PHE A 1 225 ? 7.111 -8.332 -3.419 1.00 78.38 225 PHE A CA 1
ATOM 1829 C C . PHE A 1 225 ? 6.427 -7.789 -2.185 1.00 78.38 225 PHE A C 1
ATOM 1831 O O . PHE A 1 225 ? 6.689 -6.656 -1.816 1.00 78.38 225 PHE A O 1
ATOM 1838 N N . TYR A 1 226 ? 5.591 -8.583 -1.536 1.00 75.44 226 TYR A N 1
ATOM 1839 C CA . TYR A 1 226 ? 4.990 -8.219 -0.261 1.00 75.44 226 TYR A CA 1
ATOM 1840 C C . TYR A 1 226 ? 5.523 -9.130 0.846 1.00 75.44 226 TYR A C 1
ATOM 1842 O O . TYR A 1 226 ? 5.477 -10.361 0.723 1.00 75.44 226 TYR A O 1
ATOM 1850 N N . PHE A 1 227 ? 6.001 -8.507 1.922 1.00 69.00 227 PHE A N 1
ATOM 1851 C CA . PHE A 1 227 ? 6.537 -9.146 3.119 1.00 69.00 227 PHE A CA 1
ATOM 1852 C C . PHE A 1 227 ? 5.636 -8.829 4.314 1.00 69.00 227 PHE A C 1
ATOM 1854 O O . PHE A 1 227 ? 5.658 -7.712 4.811 1.00 69.00 227 PHE A O 1
ATOM 1861 N N . GLY A 1 228 ? 4.830 -9.790 4.771 1.00 59.34 228 GLY A N 1
ATOM 1862 C CA . GLY A 1 228 ? 3.926 -9.603 5.915 1.00 59.34 228 GLY A CA 1
ATOM 1863 C C . GLY A 1 228 ? 4.469 -10.201 7.224 1.00 59.34 228 GLY A C 1
ATOM 1864 O O . GLY A 1 228 ? 5.076 -11.272 7.173 1.00 59.34 228 GLY A O 1
ATOM 1865 N N . PRO A 1 229 ? 4.197 -9.605 8.405 1.00 50.81 229 PRO A N 1
ATOM 1866 C CA . PRO A 1 229 ? 4.672 -10.086 9.708 1.00 50.81 229 PRO A CA 1
ATOM 1867 C C . PRO A 1 229 ? 4.044 -11.420 10.121 1.00 50.81 229 PRO A C 1
ATOM 1869 O O . PRO A 1 229 ? 4.641 -12.181 10.878 1.00 50.81 229 PRO A O 1
ATOM 1872 N N . LEU A 1 230 ? 2.853 -11.735 9.603 1.00 48.91 230 LEU A N 1
ATOM 1873 C CA . LEU A 1 230 ? 2.117 -12.962 9.920 1.00 48.91 230 LEU A CA 1
ATOM 1874 C C . LEU A 1 230 ? 2.380 -14.113 8.935 1.00 48.91 230 LEU A C 1
ATOM 1876 O O . LEU A 1 230 ? 1.884 -15.219 9.147 1.00 48.91 230 LEU A O 1
ATOM 1880 N N . GLN A 1 231 ? 3.159 -13.890 7.870 1.00 50.03 231 GLN A N 1
ATOM 1881 C CA . GLN A 1 231 ? 3.419 -14.902 6.844 1.00 50.03 231 GLN A CA 1
ATOM 1882 C C . GLN A 1 231 ? 4.866 -15.385 6.919 1.00 50.03 231 GLN A C 1
ATOM 1884 O O . GLN A 1 231 ? 5.711 -15.030 6.104 1.00 50.03 231 GLN A O 1
ATOM 1889 N N . SER A 1 232 ? 5.145 -16.262 7.883 1.00 41.16 232 SER A N 1
ATOM 1890 C CA . SER A 1 232 ? 6.451 -16.912 8.042 1.00 41.16 232 SER A CA 1
ATOM 1891 C C . SER A 1 232 ? 6.884 -17.776 6.842 1.00 41.16 232 SER A C 1
ATOM 1893 O O . SER A 1 232 ? 8.023 -18.242 6.823 1.00 41.16 232 SER A O 1
ATOM 1895 N N . GLU A 1 233 ? 6.026 -17.996 5.832 1.00 40.41 233 GLU A N 1
ATOM 1896 C CA . GLU A 1 233 ? 6.306 -18.940 4.740 1.00 40.41 233 GLU A CA 1
ATOM 1897 C C . GLU A 1 233 ? 6.005 -18.464 3.304 1.00 40.41 233 GLU A C 1
ATOM 1899 O O . GLU A 1 233 ? 6.382 -19.170 2.366 1.00 40.41 233 GLU A O 1
ATOM 1904 N N . THR A 1 234 ? 5.428 -17.279 3.063 1.00 49.56 234 THR A N 1
ATOM 1905 C CA . THR A 1 234 ? 5.089 -16.852 1.688 1.00 49.56 234 THR A CA 1
ATOM 1906 C C . THR A 1 234 ? 5.318 -15.367 1.439 1.00 49.56 234 THR A C 1
ATOM 1908 O O . THR A 1 234 ? 4.423 -14.550 1.613 1.00 49.56 234 THR A O 1
ATOM 1911 N N . ASN A 1 235 ? 6.500 -15.018 0.928 1.00 62.88 235 ASN A N 1
ATOM 1912 C CA . ASN A 1 235 ? 6.651 -13.766 0.187 1.00 62.88 235 ASN A CA 1
ATOM 1913 C C . ASN A 1 235 ? 5.682 -13.821 -1.000 1.00 62.88 235 ASN A C 1
ATOM 1915 O O . ASN A 1 235 ? 5.790 -14.721 -1.841 1.00 62.88 235 ASN A O 1
ATOM 1919 N N . MET A 1 236 ? 4.734 -12.891 -1.061 1.00 72.38 236 MET A N 1
ATOM 1920 C CA . MET A 1 236 ? 3.831 -12.788 -2.204 1.00 72.38 236 MET A CA 1
ATOM 1921 C C . MET A 1 236 ? 4.541 -12.021 -3.313 1.00 72.38 236 MET A C 1
ATOM 1923 O O . MET A 1 236 ? 5.162 -10.993 -3.050 1.00 72.38 236 MET A O 1
ATOM 1927 N N . ILE A 1 237 ? 4.466 -12.533 -4.540 1.00 78.75 237 ILE A N 1
ATOM 1928 C CA . ILE A 1 237 ? 5.049 -11.897 -5.722 1.00 78.75 237 ILE A CA 1
ATOM 1929 C C . ILE A 1 237 ? 3.916 -11.613 -6.700 1.00 78.75 237 ILE A C 1
ATOM 1931 O O . ILE A 1 237 ? 3.206 -12.540 -7.087 1.00 78.75 237 ILE A O 1
ATOM 1935 N N . PHE A 1 238 ? 3.772 -10.355 -7.101 1.00 85.94 238 PHE A N 1
ATOM 1936 C CA . PHE A 1 238 ? 2.804 -9.906 -8.095 1.00 85.94 238 PHE A CA 1
ATOM 1937 C C . PHE A 1 238 ? 3.535 -9.467 -9.355 1.00 85.94 238 PHE A C 1
ATOM 1939 O O . PHE A 1 238 ? 4.571 -8.797 -9.294 1.00 85.94 238 PHE A O 1
ATOM 1946 N N . ASP A 1 239 ? 2.982 -9.827 -10.507 1.00 88.19 239 ASP A N 1
ATOM 1947 C CA . ASP A 1 239 ? 3.578 -9.484 -11.795 1.00 88.19 239 ASP A CA 1
ATOM 1948 C C . ASP A 1 239 ? 3.249 -8.047 -12.218 1.00 88.19 239 ASP A C 1
ATOM 1950 O O . ASP A 1 239 ? 3.936 -7.492 -13.076 1.00 88.19 239 ASP A O 1
ATOM 1954 N N . THR A 1 240 ? 2.199 -7.451 -11.643 1.00 89.56 240 THR A N 1
ATOM 1955 C CA . THR A 1 240 ? 1.721 -6.110 -12.004 1.00 89.56 240 THR A CA 1
ATOM 1956 C C . THR A 1 240 ? 1.209 -5.336 -10.792 1.00 89.56 240 THR A C 1
ATOM 1958 O O . THR A 1 240 ? 0.745 -5.914 -9.804 1.00 89.56 240 THR A O 1
ATOM 1961 N N . LEU A 1 241 ? 1.236 -4.007 -10.886 1.00 86.81 241 LEU A N 1
ATOM 1962 C CA . LEU A 1 241 ? 0.711 -3.127 -9.847 1.00 86.81 241 LEU A CA 1
ATOM 1963 C C . LEU A 1 241 ? -0.814 -3.238 -9.672 1.00 86.81 241 LEU A C 1
ATOM 1965 O O . LEU A 1 241 ? -1.261 -3.301 -8.527 1.00 86.81 241 LEU A O 1
ATOM 1969 N N . PRO A 1 242 ? -1.634 -3.339 -10.737 1.00 90.38 242 PRO A N 1
ATOM 1970 C CA . PRO A 1 242 ? -3.056 -3.633 -10.591 1.00 90.38 242 PRO A CA 1
ATOM 1971 C C . PRO A 1 242 ? -3.365 -4.911 -9.813 1.00 90.38 242 PRO A C 1
ATOM 1973 O O . PRO A 1 242 ? -4.322 -4.922 -9.044 1.00 90.38 242 PRO A O 1
ATOM 1976 N N . GLU A 1 243 ? -2.578 -5.974 -9.999 1.00 90.50 243 GLU A N 1
ATOM 1977 C CA . GLU A 1 243 ? -2.744 -7.231 -9.263 1.00 90.50 243 GLU A CA 1
ATOM 1978 C C . GLU A 1 243 ? -2.463 -7.038 -7.768 1.00 90.50 243 GLU A C 1
ATOM 1980 O O . GLU A 1 243 ? -3.277 -7.432 -6.932 1.00 90.50 243 GLU A O 1
ATOM 1985 N N . TYR A 1 244 ? -1.358 -6.360 -7.438 1.00 86.19 244 TYR A N 1
ATOM 1986 C CA . TYR A 1 244 ? -1.023 -6.020 -6.057 1.00 86.19 244 TYR A CA 1
ATOM 1987 C C . TYR A 1 244 ? -2.101 -5.158 -5.395 1.00 86.19 244 TYR A C 1
ATOM 1989 O O . TYR A 1 244 ? -2.534 -5.473 -4.292 1.00 86.19 244 TYR A O 1
ATOM 1997 N N . LEU A 1 245 ? -2.572 -4.098 -6.061 1.00 84.12 245 LEU A N 1
ATOM 1998 C CA . LEU A 1 245 ? -3.611 -3.219 -5.515 1.00 84.12 245 LEU A CA 1
ATOM 1999 C C . LEU A 1 245 ? -4.928 -3.974 -5.298 1.00 84.12 245 LEU A C 1
ATOM 2001 O O . LEU A 1 245 ? -5.582 -3.799 -4.272 1.00 84.12 245 LEU A O 1
ATOM 2005 N N . ASP A 1 246 ? -5.316 -4.841 -6.235 1.00 85.56 246 ASP A N 1
ATOM 2006 C CA . ASP A 1 246 ? -6.530 -5.651 -6.110 1.00 85.56 246 ASP A CA 1
ATOM 2007 C C . ASP A 1 246 ? -6.456 -6.630 -4.931 1.00 85.56 246 ASP A C 1
ATOM 2009 O O . ASP A 1 246 ? -7.424 -6.776 -4.174 1.00 85.56 246 ASP A O 1
ATOM 2013 N N . TRP A 1 247 ? -5.282 -7.245 -4.748 1.00 85.19 247 TRP A N 1
ATOM 2014 C CA . TRP A 1 247 ? -4.966 -8.032 -3.569 1.00 85.19 247 TRP A CA 1
ATOM 2015 C C . TRP A 1 247 ? -5.033 -7.141 -2.326 1.00 85.19 247 TRP A C 1
ATOM 2017 O O . TRP A 1 247 ? -5.909 -7.343 -1.498 1.00 85.19 247 TRP A O 1
ATOM 2027 N N . LEU A 1 248 ? -4.225 -6.091 -2.200 1.00 80.00 248 LEU A N 1
ATOM 2028 C CA . LEU A 1 248 ? -4.166 -5.230 -1.013 1.00 80.00 248 LEU A CA 1
ATOM 2029 C C . LEU A 1 248 ? -5.549 -4.718 -0.576 1.00 80.00 248 LEU A C 1
ATOM 2031 O O . LEU A 1 248 ? -5.899 -4.806 0.601 1.00 80.00 248 LEU A O 1
ATOM 2035 N N . ALA A 1 249 ? -6.382 -4.275 -1.520 1.00 79.31 249 ALA A N 1
ATOM 2036 C CA . ALA A 1 249 ? -7.698 -3.715 -1.223 1.00 79.31 249 ALA A CA 1
ATOM 2037 C C . ALA A 1 249 ? -8.656 -4.686 -0.517 1.00 79.31 249 ALA A C 1
ATOM 2039 O O . ALA A 1 249 ? -9.590 -4.242 0.145 1.00 79.31 249 ALA A O 1
ATOM 2040 N N . GLY A 1 250 ? -8.457 -5.998 -0.660 1.00 76.12 250 GLY A N 1
ATOM 2041 C CA . GLY A 1 250 ? -9.269 -7.031 -0.010 1.00 76.12 250 GLY A CA 1
ATOM 2042 C C . GLY A 1 250 ? -8.671 -7.596 1.278 1.00 76.12 250 GLY A C 1
ATOM 2043 O O . GLY A 1 250 ? -8.968 -8.748 1.588 1.00 76.12 250 GLY A O 1
ATOM 2044 N N . TRP A 1 251 ? -7.742 -6.891 1.941 1.00 78.88 251 TRP A N 1
ATOM 2045 C CA . TRP A 1 251 ? -6.955 -7.460 3.047 1.00 78.88 251 TRP A CA 1
ATOM 2046 C C . TRP A 1 251 ? -7.831 -8.050 4.150 1.00 78.88 251 TRP A C 1
ATOM 2048 O O . TRP A 1 251 ? -7.631 -9.198 4.531 1.00 78.88 251 TRP A O 1
ATOM 2058 N N . TYR A 1 252 ? -8.853 -7.320 4.593 1.00 75.81 252 TYR A N 1
ATOM 2059 C CA . TYR A 1 252 ? -9.633 -7.743 5.747 1.00 75.81 252 TYR A CA 1
ATOM 2060 C C . TYR A 1 252 ? -10.445 -9.013 5.475 1.00 75.81 252 TYR A C 1
ATOM 2062 O O . TYR A 1 252 ? -10.385 -9.976 6.237 1.00 75.81 252 TYR A O 1
ATOM 2070 N N . ASP A 1 253 ? -11.127 -9.058 4.329 1.00 79.31 253 ASP A N 1
ATOM 2071 C CA . ASP A 1 253 ? -11.907 -10.228 3.916 1.00 79.31 253 ASP A CA 1
ATOM 2072 C C . ASP A 1 253 ? -11.035 -11.490 3.783 1.00 79.31 253 ASP A C 1
ATOM 2074 O O . ASP A 1 253 ? -11.497 -12.600 4.070 1.00 79.31 253 ASP A O 1
ATOM 2078 N N . ARG A 1 254 ? -9.772 -11.333 3.357 1.00 76.7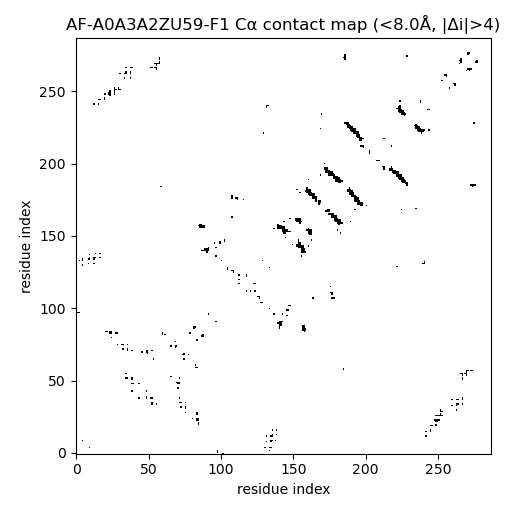5 254 ARG A N 1
ATOM 2079 C CA . ARG A 1 254 ? -8.824 -12.450 3.248 1.00 76.75 254 ARG A CA 1
ATOM 2080 C C . ARG A 1 254 ? -8.373 -12.981 4.599 1.00 76.75 254 ARG A C 1
ATOM 2082 O O . ARG A 1 254 ? -8.289 -14.192 4.742 1.00 76.75 254 ARG A O 1
ATOM 2089 N N . GLU A 1 255 ? -8.050 -12.102 5.542 1.00 70.44 255 GLU A N 1
ATOM 2090 C CA . GLU A 1 255 ? -7.455 -12.506 6.822 1.00 70.44 255 GLU A CA 1
ATOM 2091 C C . GLU A 1 255 ? -8.490 -13.099 7.786 1.00 70.44 255 GLU A C 1
ATOM 2093 O O . GLU A 1 255 ? -8.168 -13.944 8.619 1.00 70.44 255 GLU A O 1
ATOM 2098 N N . VAL A 1 256 ? -9.746 -12.662 7.678 1.00 72.00 256 VAL A N 1
ATOM 2099 C CA . VAL A 1 256 ? -10.761 -12.935 8.701 1.00 72.00 256 VAL A CA 1
ATOM 2100 C C . VAL A 1 256 ? -11.739 -14.037 8.305 1.00 72.00 256 VAL A C 1
ATOM 2102 O O . VAL A 1 256 ? -12.301 -14.702 9.172 1.00 72.00 256 VAL A O 1
ATOM 2105 N N . HIS A 1 257 ? -11.962 -14.265 7.004 1.00 67.88 257 HIS A N 1
ATOM 2106 C CA . HIS A 1 257 ? -12.909 -15.273 6.497 1.00 67.88 257 HIS A CA 1
ATOM 2107 C C . HIS A 1 257 ? -14.302 -15.245 7.179 1.00 67.88 257 HIS A C 1
ATOM 2109 O O . HIS A 1 257 ? -15.010 -16.253 7.209 1.00 67.88 257 HIS A O 1
ATOM 2115 N N . GLY A 1 258 ? -14.712 -14.087 7.710 1.00 67.38 258 GLY A N 1
ATOM 2116 C CA . GLY A 1 258 ? -15.980 -13.888 8.415 1.00 67.38 258 GLY A CA 1
ATOM 2117 C C . GLY A 1 258 ? -16.011 -14.316 9.891 1.00 67.38 258 GLY A C 1
ATOM 2118 O O . GLY A 1 258 ? -17.107 -14.414 10.444 1.00 67.38 258 GLY A O 1
ATOM 2119 N N . ASP A 1 259 ? -14.868 -14.592 10.529 1.00 80.12 259 ASP A N 1
ATOM 2120 C CA . ASP A 1 259 ? -14.778 -14.784 11.984 1.00 80.12 259 ASP A CA 1
ATOM 2121 C C . ASP A 1 259 ? -14.461 -13.473 12.737 1.00 80.12 259 ASP A C 1
ATOM 2123 O O . ASP A 1 259 ? -14.275 -12.433 12.132 1.00 80.12 259 ASP A O 1
ATOM 2127 N N . LEU A 1 260 ? -14.457 -13.466 14.073 1.00 85.12 260 LEU A N 1
ATOM 2128 C CA . LEU A 1 260 ? -14.047 -12.278 14.849 1.00 85.12 260 LEU A CA 1
ATOM 2129 C C . LEU A 1 260 ? -12.663 -12.449 15.483 1.00 85.12 260 LEU A C 1
ATOM 2131 O O . LEU A 1 260 ? -12.290 -11.676 16.365 1.00 85.12 260 LEU A O 1
ATOM 2135 N N . THR A 1 261 ? -11.898 -13.470 15.095 1.00 83.44 261 THR A N 1
ATOM 2136 C CA . THR A 1 261 ? -10.650 -13.859 15.762 1.00 83.44 261 THR A CA 1
ATOM 2137 C C . THR A 1 261 ? -9.609 -12.755 15.657 1.00 83.44 261 THR A C 1
ATOM 2139 O O . THR A 1 261 ? -8.994 -12.397 16.663 1.00 83.44 261 THR A O 1
ATOM 2142 N N . MET A 1 262 ? -9.432 -12.183 14.465 1.00 79.81 262 MET A N 1
ATOM 2143 C CA . MET A 1 262 ? -8.479 -11.093 14.238 1.00 79.81 262 MET A CA 1
ATOM 2144 C C . MET A 1 262 ? -8.864 -9.837 15.030 1.00 79.81 262 MET A C 1
ATOM 2146 O O . MET A 1 262 ? -8.042 -9.306 15.773 1.00 79.81 262 MET A O 1
ATOM 2150 N N . ALA A 1 263 ? -10.132 -9.418 14.952 1.00 83.94 263 ALA A N 1
ATOM 2151 C CA . ALA A 1 263 ? -10.645 -8.273 15.705 1.00 83.94 263 ALA A CA 1
ATOM 2152 C C . ALA A 1 263 ? -10.527 -8.484 17.227 1.00 83.94 263 ALA A C 1
ATOM 2154 O O . ALA A 1 263 ? -10.119 -7.586 17.959 1.00 83.94 263 ALA A O 1
ATOM 2155 N N . THR A 1 264 ? -10.814 -9.695 17.711 1.00 86.75 264 THR A N 1
ATOM 2156 C CA . THR A 1 264 ? -10.700 -10.054 19.134 1.00 86.75 264 THR A CA 1
ATOM 2157 C C . THR A 1 264 ? -9.262 -9.970 19.625 1.00 86.75 264 THR A C 1
ATOM 2159 O O . THR A 1 264 ? -9.019 -9.421 20.704 1.00 86.75 264 THR A O 1
ATOM 2162 N N . LYS A 1 265 ? -8.311 -10.493 18.839 1.00 83.75 265 LYS A N 1
ATOM 2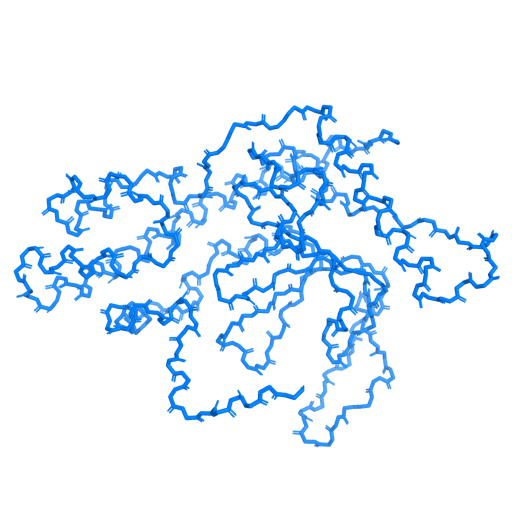163 C CA . LYS A 1 265 ? -6.879 -10.389 19.141 1.00 83.75 265 LYS A CA 1
ATOM 2164 C C . LYS A 1 265 ? -6.460 -8.929 19.215 1.00 83.75 265 LYS A C 1
ATOM 2166 O O . LYS A 1 265 ? -5.936 -8.527 20.241 1.00 83.75 265 LYS A O 1
ATOM 2171 N N . GLN A 1 266 ? -6.817 -8.129 18.217 1.00 83.38 266 GLN A N 1
ATOM 2172 C CA . GLN A 1 266 ? -6.456 -6.715 18.165 1.00 83.38 266 GLN A CA 1
ATOM 2173 C C . GLN A 1 266 ? -7.052 -5.873 19.308 1.00 83.38 266 GLN A C 1
ATOM 2175 O O . GLN A 1 266 ? -6.386 -5.004 19.857 1.00 83.38 266 GLN A O 1
ATOM 2180 N N . VAL A 1 267 ? -8.295 -6.132 19.729 1.00 86.12 267 VAL A N 1
ATOM 2181 C CA . VAL A 1 267 ? -8.912 -5.439 20.883 1.00 86.12 267 VAL A CA 1
ATOM 2182 C C . VAL A 1 267 ? -8.274 -5.847 22.221 1.00 86.12 267 VAL A C 1
ATOM 2184 O O . VAL A 1 267 ? -8.314 -5.092 23.205 1.00 86.12 267 VAL A O 1
ATOM 2187 N N . SER A 1 268 ? -7.729 -7.061 22.286 1.00 86.69 268 SER A N 1
ATOM 2188 C CA . SER A 1 268 ? -7.089 -7.612 23.486 1.00 86.69 268 SER A CA 1
ATOM 2189 C C . SER A 1 268 ? -5.609 -7.245 23.579 1.00 86.69 268 SER A C 1
ATOM 2191 O O . SER A 1 268 ? -5.111 -7.031 24.682 1.00 86.69 268 SER A O 1
ATOM 2193 N N . ASP A 1 269 ? -4.946 -7.151 22.432 1.00 83.44 269 ASP A N 1
ATOM 2194 C CA . ASP A 1 269 ? -3.525 -6.887 22.250 1.00 83.44 269 ASP A CA 1
ATOM 2195 C C . ASP A 1 269 ? -3.354 -5.870 21.104 1.00 83.44 269 ASP A C 1
ATOM 2197 O O . ASP A 1 269 ? -3.141 -6.260 19.962 1.00 83.44 269 ASP A O 1
ATOM 2201 N N . PRO A 1 270 ? -3.525 -4.561 21.368 1.00 73.81 270 PRO A N 1
ATOM 2202 C CA . PRO A 1 270 ? -3.440 -3.505 20.353 1.00 73.81 270 PRO A CA 1
ATOM 2203 C C . PRO A 1 270 ? -2.189 -3.520 19.458 1.00 73.81 270 PRO A C 1
ATOM 2205 O O . PRO A 1 270 ? -2.306 -3.198 18.278 1.00 73.81 270 PRO A O 1
ATOM 2208 N N . PRO A 1 271 ? -1.006 -3.929 19.944 1.00 68.88 271 PRO A N 1
ATOM 2209 C CA . PRO A 1 271 ? 0.160 -4.063 19.085 1.00 68.88 271 PRO A CA 1
ATOM 2210 C C . PRO A 1 271 ? 0.152 -5.309 18.178 1.00 68.88 271 PRO A C 1
ATOM 2212 O O . PRO A 1 271 ? 1.127 -5.537 17.469 1.00 68.88 271 PRO A O 1
ATOM 2215 N N . PHE A 1 272 ? -0.913 -6.122 18.171 1.00 66.62 272 PHE A N 1
ATOM 2216 C CA . PHE A 1 272 ? -1.026 -7.343 17.362 1.00 66.62 272 PHE A CA 1
ATOM 2217 C C . PHE A 1 272 ? -0.942 -7.073 15.853 1.00 66.62 272 PHE A C 1
ATOM 2219 O O . PHE A 1 272 ? -0.197 -7.763 15.163 1.00 66.62 272 PHE A O 1
ATOM 2226 N N . LEU A 1 273 ? -1.675 -6.070 15.357 1.00 63.81 273 LEU A N 1
ATOM 2227 C CA . LEU A 1 273 ? -1.563 -5.539 13.987 1.00 63.81 273 LEU A CA 1
ATOM 2228 C C . LEU A 1 273 ? -0.494 -4.446 13.851 1.00 63.81 273 LEU A C 1
ATOM 2230 O O . LEU A 1 273 ? -0.433 -3.773 12.822 1.00 63.81 273 LEU A O 1
ATOM 2234 N N . GLU A 1 274 ? 0.295 -4.224 14.903 1.00 56.94 274 GLU A N 1
ATOM 2235 C CA . GLU A 1 274 ? 1.543 -3.461 14.825 1.00 56.94 274 GLU A CA 1
ATOM 2236 C C . GLU A 1 274 ? 2.786 -4.380 14.858 1.00 56.94 274 GLU A C 1
ATOM 2238 O O . GLU A 1 274 ? 3.920 -3.906 14.770 1.00 56.94 274 GLU A O 1
ATOM 2243 N N . GLY A 1 275 ? 2.599 -5.700 14.988 1.00 51.47 275 GLY A N 1
ATOM 2244 C CA . GLY A 1 275 ? 3.661 -6.693 14.872 1.00 51.47 275 GLY A CA 1
ATOM 2245 C C . GLY A 1 275 ? 4.610 -6.650 16.062 1.00 51.47 275 GLY A C 1
ATOM 2246 O O . GLY A 1 275 ? 5.590 -7.392 16.117 1.00 51.47 275 GLY A O 1
ATOM 2247 N N . VAL A 1 276 ? 4.302 -5.809 17.053 1.00 47.66 276 VAL A N 1
ATOM 2248 C CA . VAL A 1 276 ? 5.034 -5.659 18.304 1.00 47.66 276 VAL A CA 1
ATOM 2249 C C . VAL A 1 276 ? 4.497 -6.697 19.283 1.00 47.66 276 VAL A C 1
ATOM 2251 O O . VAL A 1 276 ? 3.964 -6.383 20.344 1.00 47.66 276 VAL A O 1
ATOM 2254 N N . THR A 1 277 ? 4.630 -7.977 18.942 1.00 42.84 277 THR A N 1
ATOM 2255 C CA . THR A 1 277 ? 4.513 -9.011 19.968 1.00 42.84 277 THR A CA 1
ATOM 2256 C C . THR A 1 277 ? 5.729 -8.878 20.873 1.00 42.84 277 THR A C 1
ATOM 2258 O O . THR A 1 277 ? 6.859 -8.995 20.400 1.00 42.84 277 THR A O 1
ATOM 2261 N N . ASP A 1 278 ? 5.489 -8.592 22.151 1.00 37.78 278 ASP A N 1
ATOM 2262 C CA . ASP A 1 278 ? 6.487 -8.455 23.208 1.00 37.78 278 ASP A CA 1
ATOM 2263 C C . ASP A 1 278 ? 7.616 -9.492 23.054 1.00 37.78 278 ASP A C 1
ATOM 2265 O O . ASP A 1 278 ? 7.451 -10.679 23.342 1.00 37.78 278 ASP A O 1
ATOM 2269 N N . VAL A 1 279 ? 8.788 -9.041 22.591 1.00 38.28 279 VAL A N 1
ATOM 2270 C CA . VAL A 1 279 ? 10.032 -9.827 22.568 1.00 38.28 279 VAL A CA 1
ATOM 2271 C C . VAL A 1 279 ? 10.596 -9.865 23.992 1.00 38.28 279 VAL A C 1
ATOM 2273 O O . VAL A 1 279 ? 11.764 -9.580 24.254 1.00 38.28 279 VAL A O 1
ATOM 2276 N N . SER A 1 280 ? 9.762 -10.226 24.966 1.00 37.31 280 SER A N 1
ATOM 2277 C CA . SER A 1 280 ? 10.193 -10.567 26.311 1.00 37.31 280 SER A CA 1
ATOM 2278 C C . SER A 1 280 ? 10.722 -12.003 26.306 1.00 37.31 280 SER A C 1
ATOM 2280 O O . SER A 1 280 ? 10.104 -12.925 26.820 1.00 37.31 280 SER A O 1
ATOM 2282 N N . THR A 1 281 ? 11.874 -12.207 25.652 1.00 38.50 281 THR A N 1
ATOM 2283 C CA . THR A 1 281 ? 12.925 -13.212 25.954 1.00 38.50 281 THR A CA 1
ATOM 2284 C C . THR A 1 281 ? 13.961 -13.259 24.823 1.00 38.50 281 THR A C 1
ATOM 2286 O O . THR A 1 281 ? 14.086 -14.236 24.093 1.00 38.50 281 THR A O 1
ATOM 2289 N N . GLY A 1 282 ? 14.766 -12.209 24.669 1.00 26.70 282 GLY A N 1
ATOM 2290 C CA . GLY A 1 282 ? 15.879 -12.270 23.722 1.00 26.70 282 GLY A CA 1
ATOM 2291 C C . GLY A 1 282 ? 16.772 -11.051 23.783 1.00 26.70 282 GLY A C 1
ATOM 2292 O O . GLY A 1 282 ? 16.661 -10.154 22.962 1.00 26.70 282 GLY A O 1
ATOM 2293 N N . THR A 1 283 ? 17.656 -11.010 24.775 1.00 26.45 283 THR A N 1
ATOM 2294 C CA . THR A 1 283 ? 18.752 -10.042 24.867 1.00 26.45 283 THR A CA 1
ATOM 2295 C C . THR A 1 283 ? 19.516 -9.937 23.544 1.00 26.45 283 THR A C 1
ATOM 2297 O O . THR A 1 283 ? 20.298 -10.829 23.216 1.00 26.45 283 THR A O 1
ATOM 2300 N N . TYR A 1 284 ? 19.350 -8.825 22.832 1.00 23.80 284 TYR A N 1
ATOM 2301 C CA . TYR A 1 284 ? 20.310 -8.373 21.830 1.00 23.80 284 TYR A CA 1
ATOM 2302 C C . TYR A 1 284 ? 21.404 -7.581 22.550 1.00 23.80 284 TYR A C 1
ATOM 2304 O O . TYR A 1 284 ? 21.253 -6.404 22.870 1.00 23.80 284 TYR A O 1
ATOM 2312 N N . THR A 1 285 ? 22.513 -8.246 22.863 1.00 24.36 285 THR A N 1
ATOM 2313 C CA . THR A 1 285 ? 23.772 -7.560 23.168 1.00 24.36 285 THR A CA 1
ATOM 2314 C C . THR A 1 285 ? 24.366 -7.057 21.861 1.00 24.36 285 THR A C 1
ATOM 2316 O O . THR A 1 285 ? 24.773 -7.862 21.026 1.00 24.36 285 THR A O 1
ATOM 2319 N N . HIS A 1 286 ? 24.416 -5.735 21.700 1.00 25.59 286 HIS A N 1
ATOM 2320 C CA . HIS A 1 286 ? 25.228 -5.080 20.681 1.00 25.59 286 HIS A CA 1
ATOM 2321 C C . HIS A 1 286 ? 26.704 -5.470 20.852 1.00 25.59 286 HIS A C 1
ATOM 2323 O O . HIS A 1 286 ? 27.270 -5.301 21.936 1.00 25.59 286 HIS A O 1
ATOM 2329 N N . ALA A 1 287 ? 27.303 -5.954 19.769 1.00 28.27 287 ALA A N 1
ATOM 2330 C CA . ALA A 1 287 ? 28.732 -5.895 19.494 1.00 28.27 287 ALA A CA 1
ATOM 2331 C C . ALA A 1 287 ? 28.902 -5.305 18.093 1.00 28.27 287 ALA A C 1
ATOM 2333 O O . ALA A 1 287 ? 28.078 -5.667 17.221 1.00 28.27 287 ALA A O 1
#

Secondary structure (DSSP, 8-state):
------HHHHHHHHHHHHHHHHHHHHHHHHHHHHHHHHHHHTT--HHHHHHHHHHT-SS---TTTGGG-SSHHHHHHHS-HHHHTT--SPPPPHHHHHHHHHHHHHHHHHHHHHHTT-S-GGG--PPPPPHHHHHHTTTSSEEESTT--SSS--EEESS--B----S--STTEEEEEEEEEEE-TT--EEEEEEEEE-SS----TTSPPPPPPPGGGSS-EEEEEEE-TT-SS--EEESSHHHHHHHHHTHHHHHHTT-SHHHHHHHH-GGGGGT-----S------

Mean predicted aligned error: 11.2 Å

Sequence (287 aa):
MSTNISPELLSRMGTTFDRFRERIVASNRAYLRDIVQVIEGLNLPQTEALNKMFQALPTITLVPYVKDFDSPRAVAEGILATDLDGVYFPPVSKEKREEFFALLSEEVNEYIREEEGYGDHDNFTPLPLPEEYMALLHYCDSIQDPDLRVINPGGLFGTWLVWPQGEKVGVFTETSTAFTIDMTPEMIFCTYGYCRRMRDFIPRPERAVPREPAEHECEWKWRIFYFGPLQSETNMIFDTLPEYLDWLAGWYDREVHGDLTMATKQVSDPPFLEGVTDVSTGTYTHA

Radius of gyration: 21.29 Å; Cα contacts (8 Å, |Δi|>4): 393; chains: 1; bounding box: 54×50×53 Å